Protein AF-W4JU87-F1 (afdb_monomer)

Mean predicted aligned error: 18.2 Å

Nearest PDB structures (foldseek):
  3g6b-assembly1_B  TM=2.443E-01  e=8.304E+00  Thermotoga maritima

Solvent-accessible surface area (backbone atoms only — not comparable to full-atom values): 19922 Å² total; per-residue (Å²): 137,82,83,80,79,80,72,82,76,70,69,80,75,75,77,73,74,71,57,101,85,54,53,75,65,52,51,52,51,43,50,53,54,50,51,52,54,52,52,55,50,50,51,52,52,51,51,51,50,53,51,50,52,52,51,51,52,55,55,61,61,62,76,68,74,62,63,74,71,57,55,60,50,47,54,54,42,30,63,48,8,53,72,52,73,73,86,66,74,85,45,92,43,58,58,84,41,86,63,26,76,78,40,74,66,36,38,54,30,21,50,31,17,47,36,56,75,70,44,61,75,90,46,50,65,44,59,69,70,37,75,65,44,60,56,45,18,48,52,27,23,53,50,40,52,52,50,45,52,51,51,41,60,79,43,38,51,74,43,39,72,89,52,64,72,69,73,67,43,95,84,57,75,68,64,82,73,34,67,70,54,33,48,36,45,24,87,52,78,88,51,90,71,72,56,100,67,38,16,50,38,15,46,93,45,45,92,42,81,96,40,60,75,56,11,66,45,53,54,44,46,55,52,66,68,37,83,39,95,57,98,43,59,49,21,90,70,71,63,46,48,47,44,58,56,47,50,53,50,50,50,52,52,53,64,55,69,70,45,95,80,65,74,76,85,81,71,75,82,69,91,69,94,71,91,72,82,81,70,74,69,72,76,75,77,76,83,78,88,80,92,80,80,88,79,88,85,91,77,86,78,86,82,77,84,92,81,80,80,83,80,76,74,83,74,80,87,85,129

Structure (mmCIF, N/CA/C/O backbone):
data_AF-W4JU87-F1
#
_entry.id   AF-W4JU87-F1
#
loop_
_atom_site.group_PDB
_atom_site.id
_atom_site.type_symbol
_atom_site.label_atom_id
_atom_site.label_alt_id
_atom_site.label_comp_id
_atom_site.label_asym_id
_atom_site.label_entity_id
_atom_site.label_seq_id
_atom_site.pdbx_PDB_ins_code
_atom_site.Cartn_x
_atom_site.Cartn_y
_atom_site.Cartn_z
_atom_site.occupancy
_atom_site.B_iso_or_equiv
_atom_site.auth_seq_id
_atom_site.auth_comp_id
_atom_site.auth_asym_id
_atom_site.auth_atom_id
_atom_site.pdbx_PDB_model_num
ATOM 1 N N . MET A 1 1 ? 21.192 31.268 -29.907 1.00 44.56 1 MET A N 1
ATOM 2 C CA . MET A 1 1 ? 20.996 32.312 -28.884 1.00 44.56 1 MET A CA 1
ATOM 3 C C . MET A 1 1 ? 19.799 33.135 -29.313 1.00 44.56 1 MET A C 1
ATOM 5 O O . MET A 1 1 ? 19.936 33.992 -30.169 1.00 44.56 1 MET A O 1
ATOM 9 N N . THR A 1 2 ? 18.610 32.769 -28.843 1.00 49.91 2 THR A N 1
ATOM 10 C CA . THR A 1 2 ? 17.390 33.568 -29.016 1.00 49.91 2 THR A CA 1
ATOM 11 C C . THR A 1 2 ? 17.397 34.655 -27.954 1.00 49.91 2 THR A C 1
ATOM 13 O O . THR A 1 2 ? 17.419 34.345 -26.764 1.00 49.91 2 THR A O 1
ATOM 16 N N . ASP A 1 3 ? 17.450 35.902 -28.404 1.00 55.62 3 ASP A N 1
ATOM 17 C CA . ASP A 1 3 ? 17.423 37.104 -27.579 1.00 55.62 3 ASP A CA 1
ATOM 18 C C . ASP A 1 3 ? 16.048 37.214 -26.893 1.00 55.62 3 ASP A C 1
ATOM 20 O O . ASP A 1 3 ? 15.032 37.466 -27.538 1.00 55.62 3 ASP A O 1
ATOM 24 N N . LEU A 1 4 ? 15.998 36.904 -25.594 1.00 55.66 4 LEU A N 1
ATOM 25 C CA . LEU A 1 4 ? 14.787 36.895 -24.756 1.00 55.66 4 LEU A CA 1
ATOM 26 C C . LEU A 1 4 ? 14.506 38.271 -24.117 1.00 55.66 4 LEU A C 1
ATOM 28 O O . LEU A 1 4 ? 13.762 38.358 -23.146 1.00 55.66 4 LEU A O 1
ATOM 32 N N . SER A 1 5 ? 15.097 39.350 -24.637 1.00 57.56 5 SER A N 1
ATOM 33 C CA . SER A 1 5 ? 15.037 40.688 -24.032 1.00 57.56 5 SER A CA 1
ATOM 34 C C . SER A 1 5 ? 13.812 41.534 -24.416 1.00 57.56 5 SER A C 1
ATOM 36 O O . SER A 1 5 ? 13.697 42.671 -23.966 1.00 57.56 5 SER A O 1
ATOM 38 N N . HIS A 1 6 ? 12.850 41.006 -25.181 1.00 54.59 6 HIS A N 1
ATOM 39 C CA . HIS A 1 6 ? 11.560 41.678 -25.394 1.00 54.59 6 HIS A CA 1
ATOM 40 C C . HIS A 1 6 ? 10.591 41.374 -24.239 1.00 54.59 6 HIS A C 1
ATOM 42 O O . HIS A 1 6 ? 9.660 40.577 -24.364 1.00 54.59 6 HIS A O 1
ATOM 48 N N . SER A 1 7 ? 10.841 42.004 -23.085 1.00 57.97 7 SER A N 1
ATOM 49 C CA . SER A 1 7 ? 9.814 42.173 -22.055 1.00 57.97 7 SER A CA 1
ATOM 50 C C . SER A 1 7 ? 8.762 43.121 -22.624 1.00 57.97 7 SER A C 1
ATOM 52 O O . SER A 1 7 ? 8.987 44.328 -22.698 1.00 57.97 7 SER A O 1
ATOM 54 N N . ASP A 1 8 ? 7.621 42.581 -23.057 1.00 58.09 8 ASP A N 1
ATOM 55 C CA . ASP A 1 8 ? 6.379 43.342 -23.219 1.00 58.09 8 ASP A CA 1
ATOM 56 C C . ASP A 1 8 ? 5.897 43.808 -21.825 1.00 58.09 8 ASP A C 1
ATOM 58 O O . ASP A 1 8 ? 4.806 43.448 -21.371 1.00 58.09 8 ASP A O 1
ATOM 62 N N . ASP A 1 9 ? 6.703 44.615 -21.128 1.00 61.81 9 ASP A N 1
ATOM 63 C CA . ASP A 1 9 ? 6.276 45.462 -20.015 1.00 61.81 9 ASP A CA 1
ATOM 64 C C . ASP A 1 9 ? 5.419 46.585 -20.601 1.00 61.81 9 ASP A C 1
ATOM 66 O O . ASP A 1 9 ? 5.767 47.763 -20.601 1.00 61.81 9 ASP A O 1
ATOM 70 N N . LYS A 1 10 ? 4.278 46.206 -21.181 1.00 58.41 10 LYS A N 1
ATOM 71 C CA . LYS A 1 10 ? 3.233 47.156 -21.526 1.00 58.41 10 LYS A CA 1
ATOM 72 C C . LYS A 1 10 ? 2.726 47.739 -20.218 1.00 58.41 10 LYS A C 1
ATOM 74 O O . LYS A 1 10 ? 2.023 47.059 -19.467 1.00 58.41 10 LYS A O 1
ATOM 79 N N . ASP A 1 11 ? 3.164 48.972 -19.987 1.00 63.44 11 ASP A N 1
ATOM 80 C CA . ASP A 1 11 ? 2.768 49.946 -18.982 1.00 63.44 11 ASP A CA 1
ATOM 81 C C . ASP A 1 11 ? 1.709 49.428 -18.007 1.00 63.44 11 ASP A C 1
ATOM 83 O O . ASP A 1 11 ? 0.520 49.283 -18.322 1.00 63.44 11 ASP A O 1
ATOM 87 N N . ILE A 1 12 ? 2.141 49.163 -16.773 1.00 68.25 12 ILE A N 1
ATOM 88 C CA . ILE A 1 12 ? 1.219 49.090 -15.646 1.00 68.25 12 ILE A CA 1
ATOM 89 C C . ILE A 1 12 ? 0.547 50.459 -15.584 1.00 68.25 12 ILE A C 1
ATOM 91 O O . ILE A 1 12 ? 1.135 51.418 -15.091 1.00 68.25 12 ILE A O 1
ATOM 95 N N . GLN A 1 13 ? -0.666 50.553 -16.133 1.00 77.44 13 GLN A N 1
ATOM 96 C CA . GLN A 1 13 ? -1.488 51.744 -15.982 1.00 77.44 13 GLN A CA 1
ATOM 97 C C . GLN A 1 13 ? -1.568 52.037 -14.490 1.00 77.44 13 GLN A C 1
ATOM 99 O O . GLN A 1 13 ? -2.015 51.186 -13.715 1.00 77.44 13 GLN A O 1
ATOM 104 N N . ALA A 1 14 ? -1.038 53.195 -14.099 1.00 82.44 14 ALA A N 1
ATOM 105 C CA . ALA A 1 14 ? -0.987 53.600 -12.710 1.00 82.44 14 ALA A CA 1
ATOM 106 C C . ALA A 1 14 ? -2.404 53.525 -12.136 1.00 82.44 14 ALA A C 1
ATOM 108 O O . ALA A 1 14 ? -3.332 54.110 -12.696 1.00 82.44 14 ALA A O 1
ATOM 109 N N . ILE A 1 15 ? -2.571 52.766 -11.051 1.00 85.19 15 ILE A N 1
ATOM 110 C CA . ILE A 1 15 ? -3.851 52.687 -10.354 1.00 85.19 15 ILE A CA 1
ATOM 111 C C . ILE A 1 15 ? -4.147 54.106 -9.856 1.00 85.19 15 ILE A C 1
ATOM 113 O O . ILE A 1 15 ? -3.328 54.656 -9.112 1.00 85.19 15 ILE A O 1
ATOM 117 N N . PRO A 1 16 ? -5.258 54.732 -10.277 1.00 84.31 16 PRO A N 1
ATOM 118 C CA . PRO A 1 16 ? -5.584 56.078 -9.841 1.00 84.31 16 PRO A CA 1
ATOM 119 C C . PRO A 1 16 ? -5.797 56.056 -8.327 1.00 84.31 16 PRO A C 1
ATOM 121 O O . PRO A 1 16 ? -6.697 55.386 -7.824 1.00 84.31 16 PRO A O 1
ATOM 124 N N . VAL A 1 17 ? -4.932 56.757 -7.595 1.00 89.69 17 VAL A N 1
ATOM 125 C CA . VAL A 1 17 ? -5.048 56.892 -6.141 1.00 89.69 17 VAL A CA 1
ATOM 126 C C . VAL A 1 17 ? -6.114 57.952 -5.861 1.00 89.69 17 VAL A C 1
ATOM 128 O O . VAL A 1 17 ? -5.945 59.089 -6.316 1.00 89.69 17 VAL A O 1
ATOM 131 N N . PRO A 1 18 ? -7.199 57.628 -5.135 1.00 93.69 18 PRO A N 1
ATOM 132 C CA . PRO A 1 18 ? -8.228 58.613 -4.826 1.00 93.69 18 PRO A CA 1
ATOM 133 C C . PRO A 1 18 ? -7.641 59.808 -4.053 1.00 93.69 18 PRO A C 1
ATOM 135 O O . PRO A 1 18 ? -6.826 59.639 -3.141 1.00 93.69 18 PRO A O 1
ATOM 138 N N . GLY A 1 19 ? -8.013 61.028 -4.456 1.00 93.06 19 GLY A N 1
ATOM 139 C CA . GLY A 1 19 ? -7.487 62.276 -3.888 1.00 93.06 19 GLY A CA 1
ATOM 140 C C . GLY A 1 19 ? -7.957 62.544 -2.452 1.00 93.06 19 GLY A C 1
ATOM 141 O O . GLY A 1 19 ? -8.823 61.857 -1.932 1.00 93.06 19 GLY A O 1
ATOM 142 N N . LYS A 1 20 ? -7.429 63.595 -1.804 1.00 92.88 20 LYS A N 1
ATOM 143 C CA . LYS A 1 20 ? -7.693 63.913 -0.377 1.00 92.88 20 LYS A CA 1
ATOM 144 C C . LYS A 1 20 ? -9.172 64.111 0.009 1.00 92.88 20 LYS A C 1
ATOM 146 O O . LYS A 1 20 ? -9.475 64.084 1.194 1.00 92.88 20 LYS A O 1
ATOM 151 N N . ASN A 1 21 ? -10.058 64.310 -0.967 1.00 94.75 21 ASN A N 1
ATOM 152 C CA . ASN A 1 21 ? -11.499 64.494 -0.765 1.00 94.75 21 ASN A CA 1
ATOM 153 C C . ASN A 1 21 ? -12.323 63.290 -1.258 1.00 94.75 21 ASN A C 1
ATOM 155 O O . ASN A 1 21 ? -13.520 63.432 -1.491 1.00 94.75 21 ASN A O 1
ATOM 159 N N . ALA A 1 22 ? -11.683 62.145 -1.493 1.00 95.06 22 ALA A N 1
ATOM 160 C CA . ALA A 1 22 ? -12.351 60.940 -1.956 1.00 95.06 22 ALA A CA 1
ATOM 161 C C . ALA A 1 22 ? -13.242 60.340 -0.863 1.00 95.06 22 ALA A C 1
ATOM 163 O O . ALA A 1 22 ? -12.906 60.347 0.324 1.00 95.06 22 ALA A O 1
ATOM 164 N N . THR A 1 23 ? -14.385 59.823 -1.289 1.00 95.62 23 THR A N 1
ATOM 165 C CA . THR A 1 23 ? -15.342 59.122 -0.436 1.00 95.62 23 THR A CA 1
ATOM 166 C C . THR A 1 23 ? -14.858 57.704 -0.131 1.00 95.62 23 THR A C 1
ATOM 168 O O . THR A 1 23 ? -13.925 57.194 -0.756 1.00 95.62 23 THR A O 1
ATOM 171 N N . LEU A 1 24 ? -15.472 57.045 0.854 1.00 92.12 24 LEU A N 1
ATOM 172 C CA . LEU A 1 24 ? -15.135 55.661 1.199 1.00 92.12 24 LEU A CA 1
ATOM 173 C C . LEU A 1 24 ? -15.373 54.719 0.007 1.00 92.12 24 LEU A C 1
ATOM 175 O O . LEU A 1 24 ? -14.597 53.789 -0.219 1.00 92.12 24 LEU A O 1
ATOM 179 N N . GLU A 1 25 ? -16.418 54.993 -0.766 1.00 94.81 25 GLU A N 1
ATOM 180 C CA . GLU A 1 25 ? -16.806 54.271 -1.970 1.00 94.81 25 GLU A CA 1
ATOM 181 C C . GLU A 1 25 ? -15.709 54.345 -3.044 1.00 94.81 25 GLU A C 1
ATOM 183 O O . GLU A 1 25 ? -15.340 53.315 -3.612 1.00 94.81 25 GLU A O 1
ATOM 188 N N . ASP A 1 26 ? -15.100 55.520 -3.239 1.00 93.75 26 ASP A N 1
ATOM 189 C CA . ASP A 1 26 ? -14.005 55.719 -4.201 1.00 93.75 26 ASP A CA 1
ATOM 190 C C . ASP A 1 26 ? -12.775 54.856 -3.858 1.00 93.75 26 ASP A C 1
ATOM 192 O O . ASP A 1 26 ? -12.121 54.288 -4.738 1.00 93.75 26 ASP A O 1
ATOM 196 N N . TYR A 1 27 ? -12.459 54.708 -2.566 1.00 92.69 27 TYR A N 1
ATOM 197 C CA . TYR A 1 27 ? -11.366 53.840 -2.116 1.00 92.69 27 TYR A CA 1
ATOM 198 C C . TYR A 1 27 ? -11.679 52.355 -2.309 1.00 92.69 27 TYR A C 1
ATOM 200 O O . TYR A 1 27 ? -10.793 51.587 -2.694 1.00 92.69 27 TYR A O 1
ATOM 208 N N . GLN A 1 28 ? -12.923 51.937 -2.068 1.00 91.50 28 GLN A N 1
ATOM 209 C CA . GLN A 1 28 ? -13.343 50.552 -2.287 1.00 91.50 28 GLN A CA 1
ATOM 210 C C . GLN A 1 28 ? -13.302 50.180 -3.772 1.00 91.50 28 GLN A C 1
ATOM 212 O O . GLN A 1 28 ? -12.841 49.090 -4.126 1.00 91.50 28 GLN A O 1
ATOM 217 N N . GLU A 1 29 ? -13.731 51.088 -4.647 1.00 93.56 29 GLU A N 1
ATOM 218 C CA . GLU A 1 29 ? -13.672 50.886 -6.091 1.00 93.56 29 GLU A CA 1
ATOM 219 C C . GLU A 1 29 ? -12.223 50.823 -6.595 1.00 93.56 29 GLU A C 1
ATOM 221 O O . GLU A 1 29 ? -11.861 49.878 -7.305 1.00 93.56 29 GLU A O 1
ATOM 226 N N . ALA A 1 30 ? -11.355 51.736 -6.146 1.00 92.44 30 ALA A N 1
ATOM 227 C CA . ALA A 1 30 ? -9.930 51.708 -6.478 1.00 92.44 30 ALA A CA 1
ATOM 228 C C . ALA A 1 30 ? -9.250 50.403 -6.020 1.00 92.44 30 ALA A C 1
ATOM 230 O O . ALA A 1 30 ? -8.476 49.804 -6.773 1.00 92.44 30 ALA A O 1
ATOM 231 N N . LEU A 1 31 ? -9.581 49.909 -4.820 1.00 90.94 31 LEU A N 1
ATOM 232 C CA . LEU A 1 31 ? -9.055 48.647 -4.295 1.00 90.94 31 LEU A CA 1
ATOM 233 C C . LEU A 1 31 ? -9.521 47.444 -5.127 1.00 90.94 31 LEU A C 1
ATOM 235 O O . LEU A 1 31 ? -8.723 46.560 -5.443 1.00 90.94 31 LEU A O 1
ATOM 239 N N . LYS A 1 32 ? -10.794 47.422 -5.533 1.00 91.38 32 LYS A N 1
ATOM 240 C CA . LYS A 1 32 ? -11.354 46.363 -6.382 1.00 91.38 32 LYS A CA 1
ATOM 241 C C . LYS A 1 32 ? -10.691 46.334 -7.760 1.00 91.38 32 LYS A C 1
ATOM 243 O O . LYS A 1 32 ? -10.351 45.257 -8.253 1.00 91.38 32 LYS A O 1
ATOM 248 N N . ILE A 1 33 ? -10.465 47.501 -8.366 1.00 87.94 33 ILE A N 1
ATOM 249 C CA . ILE A 1 33 ? -9.760 47.629 -9.650 1.00 87.94 33 ILE A CA 1
ATOM 250 C C . ILE A 1 33 ? -8.312 47.143 -9.513 1.00 87.94 33 ILE A C 1
ATOM 252 O O . ILE A 1 33 ? -7.851 46.357 -10.344 1.00 87.94 33 ILE A O 1
ATOM 256 N N . ALA A 1 34 ? -7.619 47.536 -8.441 1.00 87.88 34 ALA A N 1
ATOM 257 C CA . ALA A 1 34 ? -6.260 47.086 -8.154 1.00 87.88 34 ALA A CA 1
ATOM 258 C C . ALA A 1 34 ? -6.180 45.558 -8.014 1.00 87.88 34 ALA A C 1
ATOM 260 O O . ALA A 1 34 ? -5.344 44.913 -8.649 1.00 87.88 34 ALA A O 1
ATOM 261 N N . GLN A 1 35 ? -7.086 44.958 -7.237 1.00 86.62 35 GLN A N 1
ATOM 262 C CA . GLN A 1 35 ? -7.144 43.508 -7.043 1.00 86.62 35 GLN A CA 1
ATOM 263 C C . GLN A 1 35 ? -7.420 42.764 -8.354 1.00 86.62 35 GLN A C 1
ATOM 265 O O . GLN A 1 35 ? -6.732 41.791 -8.659 1.00 86.62 35 GLN A O 1
ATOM 270 N N . LEU A 1 36 ? -8.372 43.241 -9.162 1.00 85.50 36 LEU A N 1
ATOM 271 C CA . LEU A 1 36 ? -8.680 42.651 -10.468 1.00 85.50 36 LEU A CA 1
ATOM 272 C C . LEU A 1 36 ? -7.491 42.728 -11.433 1.00 85.50 36 LEU A C 1
ATOM 274 O O . LEU A 1 36 ? -7.202 41.751 -12.127 1.00 85.50 36 LEU A O 1
ATOM 278 N N . GLN A 1 37 ? -6.768 43.850 -11.455 1.00 85.94 37 GLN A N 1
ATOM 279 C CA . GLN A 1 37 ? -5.576 43.998 -12.290 1.00 85.94 37 GLN A CA 1
ATOM 280 C C . GLN A 1 37 ? -4.433 43.081 -11.842 1.00 85.94 37 GLN A C 1
ATOM 282 O O . GLN A 1 37 ? -3.795 42.452 -12.689 1.00 85.94 37 GLN A O 1
ATOM 287 N N . VAL A 1 38 ? -4.181 42.971 -10.534 1.00 82.75 38 VAL A N 1
ATOM 288 C CA . VAL A 1 38 ? -3.124 42.103 -9.994 1.00 82.75 38 VAL A CA 1
ATOM 289 C C . VAL A 1 38 ? -3.449 40.635 -10.265 1.00 82.75 38 VAL A C 1
ATOM 291 O O . VAL A 1 38 ? -2.630 39.934 -10.863 1.00 82.75 38 VAL A O 1
ATOM 294 N N . VAL A 1 39 ? -4.657 40.186 -9.913 1.00 82.69 39 VAL A N 1
ATOM 295 C CA . VAL A 1 39 ? -5.078 38.784 -10.065 1.00 82.69 39 VAL A CA 1
ATOM 296 C C . VAL A 1 39 ? -5.102 38.380 -11.539 1.00 82.69 39 VAL A C 1
ATOM 298 O O . VAL A 1 39 ? -4.502 37.369 -11.901 1.00 82.69 39 VAL A O 1
ATOM 301 N N . GLY A 1 40 ? -5.708 39.190 -12.415 1.00 82.50 40 GLY A N 1
ATOM 302 C CA . GLY A 1 40 ? -5.799 38.877 -13.843 1.00 82.50 40 GLY A CA 1
ATOM 303 C C . GLY A 1 40 ? -4.431 38.797 -14.530 1.00 82.50 40 GLY A C 1
ATOM 304 O O . GLY A 1 40 ? -4.164 37.868 -15.301 1.00 82.50 40 GLY A O 1
ATOM 305 N N . LYS A 1 41 ? -3.520 39.730 -14.218 1.00 78.75 41 LYS A N 1
ATOM 306 C CA . LYS A 1 41 ? -2.166 39.729 -14.796 1.00 78.75 41 LYS A CA 1
ATOM 307 C C . LYS A 1 41 ? -1.318 38.577 -14.262 1.00 78.75 41 LYS A C 1
ATOM 309 O O . LYS A 1 41 ? -0.669 37.899 -15.058 1.00 78.75 41 LYS A O 1
ATOM 314 N N . HIS A 1 42 ? -1.355 38.314 -12.954 1.00 78.00 42 HIS A N 1
ATOM 315 C CA . HIS A 1 42 ? -0.593 37.215 -12.353 1.00 78.00 42 HIS A CA 1
ATOM 316 C C . HIS A 1 42 ? -1.079 35.860 -12.867 1.00 78.00 42 HIS A C 1
ATOM 318 O O . HIS A 1 42 ? -0.265 35.012 -13.224 1.00 78.00 42 HIS A O 1
ATOM 324 N N . GLN A 1 43 ? -2.393 35.675 -13.008 1.00 78.69 43 GLN A N 1
ATOM 325 C CA . GLN A 1 43 ? -2.956 34.451 -13.568 1.00 78.69 43 GLN A CA 1
ATOM 326 C C . GLN A 1 43 ? -2.539 34.246 -15.032 1.00 78.69 43 GLN A C 1
ATOM 328 O O . GLN A 1 43 ? -2.146 33.143 -15.412 1.00 78.69 43 GLN A O 1
ATOM 333 N N . THR A 1 44 ? -2.535 35.313 -15.837 1.00 82.00 44 THR A N 1
ATOM 334 C CA . THR A 1 44 ? -2.076 35.256 -17.235 1.00 82.00 44 THR A CA 1
ATOM 335 C C . THR A 1 44 ? -0.580 34.932 -17.326 1.00 82.00 44 THR A C 1
ATOM 337 O O . THR A 1 44 ? -0.170 34.116 -18.153 1.00 82.00 44 THR A O 1
ATOM 340 N N . ALA A 1 45 ? 0.248 35.534 -16.467 1.00 82.69 45 ALA A N 1
ATOM 341 C CA . ALA A 1 45 ? 1.681 35.255 -16.405 1.00 82.69 45 ALA A CA 1
ATOM 342 C C . ALA A 1 45 ? 1.956 33.803 -15.984 1.00 82.69 45 ALA A C 1
ATOM 344 O O . ALA A 1 45 ? 2.728 33.109 -16.646 1.00 82.69 45 ALA A O 1
ATOM 345 N N . LEU A 1 46 ? 1.261 33.307 -14.956 1.00 77.44 46 LEU A N 1
ATOM 346 C CA . LEU A 1 46 ? 1.347 31.911 -14.526 1.00 77.44 46 LEU A CA 1
ATOM 347 C C . LEU A 1 46 ? 0.920 30.951 -15.639 1.00 77.44 46 LEU A C 1
ATOM 349 O O . LEU A 1 46 ? 1.609 29.967 -15.889 1.00 77.44 46 LEU A O 1
ATOM 353 N N . GLN A 1 47 ? -0.155 31.250 -16.372 1.00 83.62 47 GLN A N 1
ATOM 354 C CA . GLN A 1 47 ? -0.595 30.420 -17.493 1.00 83.62 47 GLN A CA 1
ATOM 355 C C . GLN A 1 47 ? 0.443 30.382 -18.627 1.00 83.62 47 GLN A C 1
ATOM 357 O O . GLN A 1 47 ? 0.707 29.311 -19.184 1.00 83.62 47 GLN A O 1
ATOM 362 N N . LYS A 1 48 ? 1.078 31.520 -18.943 1.00 87.81 48 LYS A N 1
ATOM 363 C CA . LYS A 1 48 ? 2.178 31.591 -19.921 1.00 87.81 48 LYS A CA 1
ATOM 364 C C . LYS A 1 48 ? 3.383 30.769 -19.469 1.00 87.81 48 LYS A C 1
ATOM 366 O O . LYS A 1 48 ? 3.889 29.973 -20.256 1.00 87.81 48 LYS A O 1
ATOM 371 N N . ILE A 1 49 ? 3.801 30.906 -18.208 1.00 85.31 49 ILE A N 1
ATOM 372 C CA . ILE A 1 49 ? 4.907 30.127 -17.632 1.00 85.31 49 ILE A CA 1
ATOM 373 C C . ILE A 1 49 ? 4.583 28.631 -17.677 1.00 85.31 49 ILE A C 1
ATOM 375 O O . ILE A 1 49 ? 5.393 27.855 -18.172 1.00 85.31 49 ILE A O 1
ATOM 379 N N . CYS A 1 50 ? 3.387 28.217 -17.253 1.00 85.94 50 CYS A N 1
ATOM 380 C CA . CYS A 1 50 ? 2.957 26.818 -17.314 1.00 85.94 50 CYS A CA 1
ATOM 381 C C . CYS A 1 50 ? 2.978 26.266 -18.747 1.00 85.94 50 CYS A C 1
ATOM 383 O O . CYS A 1 50 ? 3.464 25.159 -18.981 1.00 85.94 50 CYS A O 1
ATOM 385 N N . THR A 1 51 ? 2.510 27.049 -19.722 1.00 86.50 51 THR A N 1
ATOM 386 C CA . THR A 1 51 ? 2.538 26.667 -21.143 1.00 86.50 51 THR A CA 1
ATOM 387 C C . THR A 1 51 ? 3.977 26.533 -21.651 1.00 86.50 51 THR A C 1
ATOM 389 O O . THR A 1 51 ? 4.317 25.563 -22.333 1.00 86.50 51 THR A O 1
ATOM 392 N N . LEU A 1 52 ? 4.859 27.463 -21.275 1.00 88.12 52 LEU A N 1
ATOM 393 C CA . LEU A 1 52 ? 6.272 27.422 -21.645 1.00 88.12 52 LEU A CA 1
ATOM 394 C C . LEU A 1 52 ? 6.983 26.214 -21.020 1.00 88.12 52 LEU A C 1
ATOM 396 O O . LEU A 1 52 ? 7.700 25.491 -21.704 1.00 88.12 52 LEU A O 1
ATOM 400 N N . VAL A 1 53 ? 6.741 25.931 -19.742 1.00 83.06 53 VAL A N 1
ATOM 401 C CA . VAL A 1 53 ? 7.296 24.751 -19.067 1.00 83.06 53 VAL A CA 1
ATOM 402 C C . VAL A 1 53 ? 6.806 23.463 -19.736 1.00 83.06 53 VAL A C 1
ATOM 404 O O . VAL A 1 53 ? 7.619 22.582 -20.012 1.00 83.06 53 VAL A O 1
ATOM 407 N N . GLY A 1 54 ? 5.519 23.364 -20.088 1.00 83.06 54 GLY A N 1
ATOM 408 C CA . GLY A 1 54 ? 4.974 22.205 -20.807 1.00 83.06 54 GLY A CA 1
ATOM 409 C C . GLY A 1 54 ? 5.592 22.000 -22.199 1.00 83.06 54 GLY A C 1
ATOM 410 O O . GLY A 1 54 ? 5.930 20.878 -22.590 1.00 83.06 54 GLY A O 1
ATOM 411 N N . THR A 1 55 ? 5.808 23.085 -22.947 1.00 84.12 55 THR A N 1
ATOM 412 C CA . THR A 1 55 ? 6.474 23.032 -24.263 1.00 84.12 55 THR A CA 1
ATOM 413 C C . THR A 1 55 ? 7.961 22.679 -24.147 1.00 84.12 55 THR A C 1
ATOM 415 O O . THR A 1 55 ? 8.463 21.858 -24.913 1.00 84.12 55 THR A O 1
ATOM 418 N N . LEU A 1 56 ? 8.673 23.206 -23.149 1.00 81.75 56 LEU A N 1
ATOM 419 C CA . LEU A 1 56 ? 10.070 22.842 -22.890 1.00 81.75 56 LEU A CA 1
ATOM 420 C C . LEU A 1 56 ? 10.216 21.373 -22.473 1.00 81.75 56 LEU A C 1
ATOM 422 O O . LEU A 1 56 ? 11.098 20.681 -22.980 1.00 81.75 56 LEU A O 1
ATOM 426 N N . GLN A 1 57 ? 9.337 20.868 -21.605 1.00 78.00 57 GLN A N 1
ATOM 427 C CA . GLN A 1 57 ? 9.350 19.464 -21.184 1.00 78.00 57 GLN A CA 1
ATOM 428 C C . GLN A 1 57 ? 9.069 18.506 -22.350 1.00 78.00 57 GLN A C 1
ATOM 430 O O . GLN A 1 57 ? 9.782 17.514 -22.517 1.00 78.00 57 GLN A O 1
ATOM 435 N N . SER A 1 58 ? 8.083 18.813 -23.197 1.00 71.38 58 SER A N 1
ATOM 436 C CA . SER A 1 58 ? 7.782 18.000 -24.387 1.00 71.38 58 SER A CA 1
ATOM 437 C C . SER A 1 58 ? 8.922 18.020 -25.416 1.00 71.38 58 SER A C 1
ATOM 439 O O . SER A 1 58 ? 9.271 16.974 -25.973 1.00 71.38 58 SER A O 1
ATOM 441 N N . ASN A 1 59 ? 9.590 19.162 -25.600 1.00 75.62 59 ASN A N 1
ATOM 442 C CA . ASN A 1 59 ? 10.759 19.272 -26.476 1.00 75.62 59 ASN A CA 1
ATOM 443 C C . ASN A 1 59 ? 11.990 18.528 -25.926 1.00 75.62 59 ASN A C 1
ATOM 445 O O . ASN A 1 59 ? 12.693 17.861 -26.690 1.00 75.62 59 ASN A O 1
ATOM 449 N N . GLN A 1 60 ? 12.227 18.550 -24.609 1.00 70.81 60 GLN A N 1
ATOM 450 C CA . GLN A 1 60 ? 13.306 17.770 -23.984 1.00 70.81 60 GLN A CA 1
ATOM 451 C C . GLN A 1 60 ? 13.087 16.254 -24.107 1.00 70.81 60 GLN A C 1
ATOM 453 O O . GLN A 1 60 ? 14.049 15.501 -24.274 1.00 70.81 60 GLN A O 1
ATOM 458 N N . GLN A 1 61 ? 11.835 15.788 -24.095 1.00 57.84 61 GLN A N 1
ATOM 459 C CA . GLN A 1 61 ? 11.523 14.369 -24.290 1.00 57.84 61 GLN A CA 1
ATOM 460 C C . GLN A 1 61 ? 11.785 13.883 -25.731 1.00 57.84 61 GLN A C 1
ATOM 462 O O . GLN A 1 61 ? 12.084 12.704 -25.933 1.00 57.84 61 GLN A O 1
ATOM 467 N N . SER A 1 62 ? 11.748 14.769 -26.735 1.00 55.91 62 SER A N 1
ATOM 468 C CA . SER A 1 62 ? 11.951 14.410 -28.151 1.00 55.91 62 SER A CA 1
ATOM 469 C C . SER A 1 62 ? 13.412 14.086 -28.508 1.00 55.91 62 SER A C 1
ATOM 471 O O . SER A 1 62 ? 13.665 13.271 -29.400 1.00 55.91 62 SER A O 1
ATOM 473 N N . HIS A 1 63 ? 14.391 14.642 -27.785 1.00 51.97 63 HIS A N 1
ATOM 474 C CA . HIS A 1 63 ? 15.818 14.457 -28.094 1.00 51.97 63 HIS A CA 1
ATOM 475 C C . HIS A 1 63 ? 16.427 13.134 -27.600 1.00 51.97 63 HIS A C 1
ATOM 477 O O . HIS A 1 63 ? 17.555 12.807 -27.960 1.00 51.97 63 HIS A O 1
ATOM 483 N N . ARG A 1 64 ? 15.683 12.309 -26.850 1.00 52.41 64 ARG A N 1
ATOM 484 C CA . ARG A 1 64 ? 16.114 10.957 -26.443 1.00 52.41 64 ARG A CA 1
ATOM 485 C C . ARG A 1 64 ? 15.519 9.867 -27.339 1.00 52.41 64 ARG A C 1
ATOM 487 O O . ARG A 1 64 ? 15.003 8.862 -26.851 1.00 52.41 64 ARG A O 1
ATOM 494 N N . LYS A 1 65 ? 15.573 10.035 -28.665 1.00 52.31 65 LYS A N 1
ATOM 495 C CA . LYS A 1 65 ? 15.240 8.952 -29.608 1.00 52.31 65 LYS A CA 1
ATOM 496 C C . LYS A 1 65 ? 16.378 7.929 -29.640 1.00 52.31 65 LYS A C 1
ATOM 498 O O . LYS A 1 65 ? 17.181 7.898 -30.565 1.00 52.31 65 LYS A O 1
ATOM 503 N N . GLY A 1 66 ? 16.435 7.085 -28.611 1.00 57.97 66 GLY A N 1
ATOM 504 C CA . GLY A 1 66 ? 17.141 5.811 -28.696 1.00 57.97 66 GLY A CA 1
ATOM 505 C C . GLY A 1 66 ? 16.521 4.908 -29.779 1.00 57.97 66 GLY A C 1
ATOM 506 O O . GLY A 1 66 ? 15.437 5.209 -30.295 1.00 57.97 66 GLY A O 1
ATOM 507 N N . PRO A 1 67 ? 17.177 3.793 -30.136 1.00 58.09 67 PRO A N 1
ATOM 508 C CA . PRO A 1 67 ? 16.663 2.844 -31.122 1.00 58.09 67 PRO A CA 1
ATOM 509 C C . PRO A 1 67 ? 15.217 2.435 -30.799 1.00 58.09 67 PRO A C 1
ATOM 511 O O . PRO A 1 67 ? 14.906 2.097 -29.656 1.00 58.09 67 PRO A O 1
ATOM 514 N N . LYS A 1 68 ? 14.321 2.449 -31.800 1.00 58.78 68 LYS A N 1
ATOM 515 C CA . LYS A 1 68 ? 12.871 2.194 -31.627 1.00 58.78 68 LYS A CA 1
ATOM 516 C C . LYS A 1 68 ? 12.558 0.873 -30.903 1.00 58.78 68 LYS A C 1
ATOM 518 O O . LYS A 1 68 ? 11.541 0.774 -30.225 1.00 58.78 68 LYS A O 1
ATOM 523 N N . THR A 1 69 ? 13.435 -0.121 -31.017 1.00 63.81 69 THR A N 1
ATOM 524 C CA . THR A 1 69 ? 13.328 -1.423 -30.344 1.00 63.81 69 THR A CA 1
ATOM 525 C C . THR A 1 69 ? 13.497 -1.333 -28.827 1.00 63.81 69 THR A C 1
ATOM 527 O O . THR A 1 69 ? 12.774 -2.010 -28.102 1.00 63.81 69 THR A O 1
ATOM 530 N N . VAL A 1 70 ? 14.374 -0.456 -28.328 1.00 60.03 70 VAL A N 1
ATOM 531 C CA . VAL A 1 70 ? 14.590 -0.253 -26.883 1.00 60.03 70 VAL A CA 1
ATOM 532 C C . VAL A 1 70 ? 13.343 0.355 -26.238 1.00 60.03 70 VAL A C 1
ATOM 534 O O . VAL A 1 70 ? 12.936 -0.076 -25.166 1.00 60.03 70 VAL A O 1
ATOM 537 N N . LYS A 1 71 ? 12.657 1.263 -26.945 1.00 70.75 71 LYS A N 1
ATOM 538 C CA . LYS A 1 71 ? 11.476 1.968 -26.427 1.00 70.75 71 LYS A CA 1
ATOM 539 C C . LYS A 1 71 ? 10.286 1.039 -26.137 1.00 70.75 71 LYS A C 1
ATOM 541 O O . LYS A 1 71 ? 9.612 1.213 -25.130 1.00 70.75 71 LYS A O 1
ATOM 546 N N . LYS A 1 72 ? 10.062 0.016 -26.972 1.00 75.88 72 LYS A N 1
ATOM 547 C CA . LYS A 1 72 ? 9.005 -0.985 -26.735 1.00 75.88 72 LYS A CA 1
ATOM 548 C C . LYS A 1 72 ? 9.300 -1.841 -25.500 1.00 75.88 72 LYS A C 1
ATOM 550 O O . LYS A 1 72 ? 8.399 -2.141 -24.724 1.00 75.88 72 LYS A O 1
ATOM 555 N N . HIS A 1 73 ? 10.561 -2.229 -25.315 1.00 72.75 73 HIS A N 1
ATOM 556 C CA . HIS A 1 73 ? 10.967 -2.960 -24.118 1.00 72.75 73 HIS A CA 1
ATOM 557 C C . HIS A 1 73 ? 10.907 -2.078 -22.874 1.00 72.75 73 HIS A C 1
ATOM 559 O O . HIS A 1 73 ? 10.531 -2.570 -21.824 1.00 72.75 73 HIS A O 1
ATOM 565 N N . ASP A 1 74 ? 11.194 -0.784 -22.985 1.00 74.06 74 ASP A N 1
ATOM 566 C CA . ASP A 1 74 ? 11.106 0.150 -21.863 1.00 74.06 74 ASP A CA 1
ATOM 567 C C . ASP A 1 74 ? 9.690 0.281 -21.295 1.00 74.06 74 ASP A C 1
ATOM 569 O O . ASP A 1 74 ? 9.528 0.292 -20.077 1.00 74.06 74 ASP A O 1
ATOM 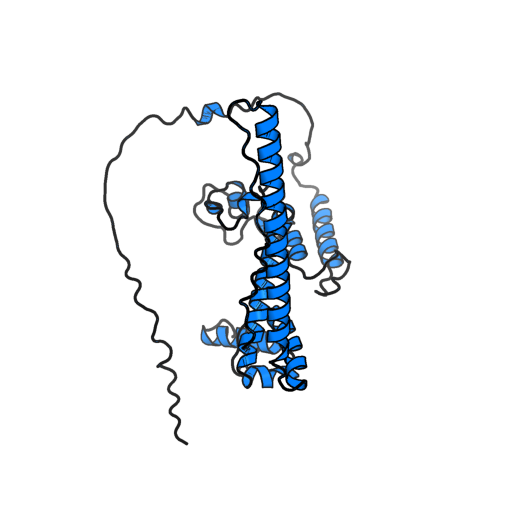573 N N . GLU A 1 75 ? 8.671 0.345 -22.157 1.00 74.75 75 GLU A N 1
ATOM 574 C CA . GLU A 1 75 ? 7.264 0.338 -21.733 1.00 74.75 75 GLU A CA 1
ATOM 575 C C . GLU A 1 75 ? 6.915 -0.970 -21.010 1.00 74.75 75 GLU A C 1
ATOM 577 O O . GLU A 1 75 ? 6.311 -0.948 -19.938 1.00 74.75 75 GLU A O 1
ATOM 582 N N . GLU A 1 76 ? 7.364 -2.114 -21.536 1.00 77.00 76 GLU A N 1
ATOM 583 C CA . GLU A 1 76 ? 7.145 -3.421 -20.908 1.00 77.00 76 GLU A CA 1
ATOM 584 C C . GLU A 1 76 ? 7.883 -3.556 -19.561 1.00 77.00 76 GLU A C 1
ATOM 586 O O . GLU A 1 76 ? 7.323 -4.059 -18.589 1.00 77.00 76 GLU A O 1
ATOM 591 N N . ILE A 1 77 ? 9.112 -3.043 -19.470 1.00 73.69 77 ILE A N 1
ATOM 592 C CA . ILE A 1 77 ? 9.911 -2.993 -18.237 1.00 73.69 77 ILE A CA 1
ATOM 593 C C . ILE A 1 77 ? 9.241 -2.088 -17.204 1.00 73.69 77 ILE A C 1
ATOM 595 O O . ILE A 1 77 ? 9.194 -2.442 -16.029 1.00 73.69 77 ILE A O 1
ATOM 599 N N . SER A 1 78 ? 8.690 -0.948 -17.629 1.00 66.00 78 SER A N 1
ATOM 600 C CA . SER A 1 78 ? 7.938 -0.044 -16.756 1.00 66.00 78 SER A CA 1
ATOM 601 C C . SER A 1 78 ? 6.682 -0.728 -16.208 1.00 66.00 78 SER A C 1
ATOM 603 O O . SER A 1 78 ? 6.434 -0.703 -15.005 1.00 66.00 78 SER A O 1
ATOM 605 N N . MET A 1 79 ? 5.931 -1.424 -17.064 1.00 65.69 79 MET A N 1
ATOM 606 C CA . MET A 1 79 ? 4.756 -2.204 -16.658 1.00 65.69 79 MET A CA 1
ATOM 607 C C . MET A 1 79 ? 5.094 -3.306 -15.644 1.00 65.69 79 MET A C 1
ATOM 609 O O . MET A 1 79 ? 4.299 -3.594 -14.753 1.00 65.69 79 MET A O 1
ATOM 613 N N . LEU A 1 80 ? 6.271 -3.921 -15.753 1.00 65.44 80 LEU A N 1
ATOM 614 C CA . LEU A 1 80 ? 6.729 -4.946 -14.813 1.00 65.44 80 LEU A CA 1
ATOM 615 C C . LEU A 1 80 ? 7.309 -4.358 -13.533 1.00 65.44 80 LEU A C 1
ATOM 617 O O . LEU A 1 80 ? 7.159 -4.960 -12.473 1.00 65.44 80 LEU A O 1
ATOM 621 N N . GLY A 1 81 ? 7.926 -3.179 -13.618 1.00 57.88 81 GLY A N 1
ATOM 622 C CA . GLY A 1 81 ? 8.380 -2.409 -12.465 1.00 57.88 81 GLY A CA 1
ATOM 623 C C . GLY A 1 81 ? 7.231 -2.073 -11.537 1.00 57.88 81 GLY A C 1
ATOM 624 O O . GLY A 1 81 ? 7.363 -2.236 -10.334 1.00 57.88 81 GLY A O 1
ATOM 625 N N . HIS A 1 82 ? 6.043 -1.782 -12.072 1.00 52.19 82 HIS A N 1
ATOM 626 C CA . HIS A 1 82 ? 4.831 -1.674 -11.255 1.00 52.19 82 HIS A CA 1
ATOM 627 C C . HIS A 1 82 ? 4.512 -2.924 -10.409 1.00 52.19 82 HIS A C 1
ATOM 629 O O . HIS A 1 82 ? 3.640 -2.847 -9.543 1.00 52.19 82 HIS A O 1
ATOM 635 N N . LYS A 1 83 ? 5.194 -4.055 -10.639 1.00 54.75 83 LYS A N 1
ATOM 636 C CA . LYS A 1 83 ? 4.848 -5.368 -10.106 1.00 54.75 83 LYS A CA 1
ATOM 637 C C . LYS A 1 83 ? 5.914 -6.017 -9.190 1.00 54.75 83 LYS A C 1
ATOM 639 O O . LYS A 1 83 ? 5.509 -6.913 -8.459 1.00 54.75 83 LYS A O 1
ATOM 644 N N . CYS A 1 84 ? 7.205 -5.625 -9.158 1.00 46.06 84 CYS A N 1
ATOM 645 C CA . CYS A 1 84 ? 8.242 -6.232 -8.268 1.00 46.06 84 CYS A CA 1
ATOM 646 C C . CYS A 1 84 ? 9.515 -5.365 -8.039 1.00 46.06 84 CYS A C 1
ATOM 648 O O . CYS A 1 84 ? 9.615 -4.290 -8.612 1.00 46.06 84 CYS A O 1
ATOM 650 N N . SER A 1 85 ? 10.503 -5.835 -7.237 1.00 43.38 85 SER A N 1
ATOM 651 C CA . SER A 1 85 ? 11.828 -5.208 -6.954 1.00 43.38 85 SER A CA 1
ATOM 652 C C . SER A 1 85 ? 12.991 -6.242 -6.939 1.00 43.38 85 SER A C 1
ATOM 654 O O . SER A 1 85 ? 12.754 -7.356 -6.494 1.00 43.38 85 SER A O 1
ATOM 656 N N . VAL A 1 86 ? 14.233 -5.844 -7.310 1.00 43.91 86 VAL A N 1
ATOM 657 C CA . VAL A 1 86 ? 15.583 -6.487 -7.083 1.00 43.91 86 VAL A CA 1
ATOM 658 C C . VAL A 1 86 ? 16.303 -7.219 -8.258 1.00 43.91 86 VAL A C 1
ATOM 660 O O . VAL A 1 86 ? 16.063 -8.385 -8.511 1.00 43.91 86 VAL A O 1
ATOM 663 N N . MET A 1 87 ? 17.334 -6.622 -8.890 1.00 54.53 87 MET A N 1
ATOM 664 C CA . MET A 1 87 ? 18.185 -7.291 -9.915 1.00 54.53 87 MET A CA 1
ATOM 665 C C . MET A 1 87 ? 19.318 -8.148 -9.330 1.00 54.53 87 MET A C 1
ATOM 667 O O . MET A 1 87 ? 20.161 -7.610 -8.616 1.00 54.53 87 MET A O 1
ATOM 671 N N . VAL A 1 88 ? 19.395 -9.429 -9.712 1.00 58.19 88 VAL A N 1
ATOM 672 C CA . VAL A 1 88 ? 20.491 -10.373 -9.393 1.00 58.19 88 VAL A CA 1
ATOM 673 C C . VAL A 1 88 ? 20.576 -11.435 -10.519 1.00 58.19 88 VAL A C 1
ATOM 675 O O . VAL A 1 88 ? 19.594 -11.614 -11.257 1.00 58.19 88 VAL A O 1
ATOM 678 N N . PRO A 1 89 ? 21.726 -12.121 -10.716 1.00 66.81 89 PRO A N 1
ATOM 679 C CA . PRO A 1 89 ? 21.834 -13.341 -11.526 1.00 66.81 89 PRO A CA 1
ATOM 680 C C . PRO A 1 89 ? 20.703 -14.346 -11.275 1.00 66.81 89 PRO A C 1
ATOM 682 O O . PRO A 1 89 ? 20.013 -14.278 -10.262 1.00 66.81 89 PRO A O 1
ATOM 685 N N . HIS A 1 90 ? 20.495 -15.255 -12.234 1.00 74.69 90 HIS A N 1
ATOM 686 C CA . HIS A 1 90 ? 19.446 -16.275 -12.142 1.00 74.69 90 HIS A CA 1
ATOM 687 C C . HIS A 1 90 ? 19.526 -16.994 -10.784 1.00 74.69 90 HIS A C 1
ATOM 689 O O . HIS A 1 90 ? 20.632 -17.355 -10.369 1.00 74.69 90 HIS A O 1
ATOM 695 N N . PRO A 1 91 ? 18.400 -17.131 -10.068 1.00 81.56 91 PRO A N 1
ATOM 696 C CA . PRO A 1 91 ? 18.407 -17.674 -8.724 1.00 81.56 91 PRO A CA 1
ATOM 697 C C . PRO A 1 91 ? 18.884 -19.127 -8.746 1.00 81.56 91 PRO A C 1
ATOM 699 O O . PRO A 1 91 ? 18.549 -19.896 -9.645 1.00 81.56 91 PRO A O 1
ATOM 702 N N . VAL A 1 92 ? 19.646 -19.519 -7.729 1.00 86.75 92 VAL A N 1
ATOM 703 C CA . VAL A 1 92 ? 20.012 -20.935 -7.530 1.00 86.75 92 VAL A CA 1
ATOM 704 C C . VAL A 1 92 ? 18.853 -21.714 -6.893 1.00 86.75 92 VAL A C 1
ATOM 706 O O . VAL A 1 92 ? 18.768 -22.932 -7.010 1.00 86.75 92 VAL A O 1
ATOM 709 N N . ILE A 1 93 ? 17.955 -21.006 -6.207 1.00 87.62 93 ILE A N 1
ATOM 710 C CA . ILE A 1 93 ? 16.848 -21.566 -5.434 1.00 87.62 93 ILE A CA 1
ATOM 711 C C . ILE A 1 93 ? 15.536 -21.248 -6.156 1.00 87.62 93 ILE A C 1
ATOM 713 O O . ILE A 1 93 ? 15.311 -20.106 -6.541 1.00 87.62 93 ILE A O 1
ATOM 717 N N . GLU A 1 94 ? 14.653 -22.232 -6.311 1.00 87.81 94 GLU A N 1
ATOM 718 C CA . GLU A 1 94 ? 13.299 -21.998 -6.826 1.00 87.81 94 GLU A CA 1
ATOM 719 C C . GLU A 1 94 ? 12.483 -21.105 -5.874 1.00 87.81 94 GLU A C 1
ATOM 721 O O . GLU A 1 94 ? 12.603 -21.218 -4.651 1.00 87.81 94 GLU A O 1
ATOM 726 N N . ALA A 1 95 ? 11.593 -20.266 -6.412 1.00 83.06 95 ALA A N 1
ATOM 727 C CA . ALA A 1 95 ? 10.784 -19.321 -5.631 1.00 83.06 95 ALA A CA 1
ATOM 728 C C . ALA A 1 95 ? 9.986 -19.983 -4.489 1.00 83.06 95 ALA A C 1
ATOM 730 O O . ALA A 1 95 ? 9.854 -19.417 -3.398 1.00 83.06 95 ALA A O 1
ATOM 731 N N . ASN A 1 96 ? 9.523 -21.217 -4.722 1.00 84.88 96 ASN A N 1
ATOM 732 C CA . ASN A 1 96 ? 8.729 -22.017 -3.787 1.00 84.88 96 ASN A CA 1
ATOM 733 C C . ASN A 1 96 ? 9.559 -23.007 -2.952 1.00 84.88 96 ASN A C 1
ATOM 735 O O . ASN A 1 96 ? 8.993 -23.881 -2.294 1.00 84.88 96 ASN A O 1
ATOM 739 N N . SER A 1 97 ? 10.892 -22.917 -2.980 1.00 91.06 97 SER A N 1
ATOM 740 C CA . SER A 1 97 ? 11.737 -23.842 -2.226 1.00 91.06 97 SER A CA 1
ATOM 741 C C . SER A 1 97 ? 11.535 -23.665 -0.713 1.00 91.06 97 SER A C 1
ATOM 743 O O . SER A 1 97 ? 11.641 -22.541 -0.215 1.00 91.06 97 SER A O 1
ATOM 745 N N . PRO A 1 98 ? 11.344 -24.749 0.066 1.00 88.88 98 PRO A N 1
ATOM 746 C CA . PRO A 1 98 ? 11.265 -24.661 1.528 1.00 88.88 98 PRO A CA 1
ATOM 747 C C . PRO A 1 98 ? 12.567 -24.129 2.145 1.00 88.88 98 PRO A C 1
ATOM 749 O O . PRO A 1 98 ? 12.556 -23.527 3.216 1.00 88.88 98 PRO A O 1
ATOM 752 N N . ASN A 1 99 ? 13.686 -24.279 1.430 1.00 92.31 99 ASN A N 1
ATOM 753 C CA . ASN A 1 99 ? 15.002 -23.825 1.868 1.00 92.31 99 ASN A CA 1
ATOM 754 C C . ASN A 1 99 ? 15.186 -22.307 1.760 1.00 92.31 99 ASN A C 1
ATOM 756 O O . ASN A 1 99 ? 16.194 -21.771 2.220 1.00 92.31 99 ASN A O 1
ATOM 760 N N . ARG A 1 100 ? 14.220 -21.599 1.166 1.00 90.44 100 ARG A N 1
ATOM 761 C CA . ARG A 1 100 ? 14.261 -20.155 0.948 1.00 90.44 100 ARG A CA 1
ATOM 762 C C . ARG A 1 100 ? 14.571 -19.369 2.222 1.00 90.44 100 ARG A C 1
ATOM 764 O O . ARG A 1 100 ? 15.372 -18.446 2.168 1.00 90.44 100 ARG A O 1
ATOM 771 N N . TYR A 1 101 ? 14.022 -19.756 3.370 1.00 90.88 101 TYR A N 1
ATOM 772 C CA . TYR A 1 101 ? 14.171 -19.004 4.625 1.00 90.88 101 TYR A CA 1
ATOM 773 C C . TYR A 1 101 ? 15.249 -19.549 5.576 1.00 90.88 101 TYR A C 1
ATOM 775 O O . TYR A 1 101 ? 15.326 -19.100 6.715 1.00 90.88 101 TYR A O 1
ATOM 783 N N . LEU A 1 102 ? 16.084 -20.505 5.145 1.00 92.31 102 LEU A N 1
ATOM 784 C CA . LEU A 1 102 ? 17.089 -21.124 6.026 1.00 92.31 102 LEU A CA 1
ATOM 785 C C . LEU A 1 102 ? 18.251 -20.191 6.392 1.00 92.31 102 LEU A C 1
ATOM 787 O O . LEU A 1 102 ? 18.882 -20.363 7.428 1.00 92.31 102 LEU A O 1
ATOM 791 N N . SER A 1 103 ? 18.562 -19.227 5.530 1.00 94.25 103 SER A N 1
ATOM 792 C CA . SER A 1 103 ? 19.668 -18.286 5.698 1.00 94.25 103 SER A CA 1
ATOM 793 C C . SER A 1 103 ? 19.317 -16.925 5.097 1.00 94.25 103 SER A C 1
ATOM 795 O O . SER A 1 103 ? 18.401 -16.794 4.277 1.00 94.25 103 SER A O 1
ATOM 797 N N . GLU A 1 104 ? 20.081 -15.893 5.450 1.00 90.31 104 GLU A N 1
ATOM 798 C CA . GLU A 1 104 ? 19.928 -14.571 4.834 1.00 90.31 104 GLU A CA 1
ATOM 799 C C . GLU A 1 104 ? 20.206 -14.625 3.319 1.00 90.31 104 GLU A C 1
ATOM 801 O O . GLU A 1 104 ? 19.486 -14.028 2.516 1.00 90.31 104 GLU A O 1
ATOM 806 N N . MET A 1 105 ? 21.217 -15.399 2.909 1.00 89.31 105 MET A N 1
ATOM 807 C CA . MET A 1 105 ? 21.581 -15.580 1.502 1.00 89.31 105 MET A CA 1
ATOM 808 C C . MET A 1 105 ? 20.462 -16.289 0.729 1.00 89.31 105 MET A C 1
ATOM 810 O O . MET A 1 105 ? 20.033 -15.803 -0.318 1.00 89.31 105 MET A O 1
ATOM 814 N N . SER A 1 106 ? 19.926 -17.389 1.267 1.00 88.94 106 SER A N 1
ATOM 815 C CA . SER A 1 106 ? 18.806 -18.105 0.646 1.00 88.94 106 SER A CA 1
ATOM 816 C C . SER A 1 106 ? 17.545 -17.241 0.576 1.00 88.94 106 SER A C 1
ATOM 818 O O . SER A 1 106 ? 16.817 -17.312 -0.411 1.00 88.94 106 SER A O 1
ATOM 820 N N . THR A 1 107 ? 17.326 -16.366 1.567 1.00 86.19 107 THR A N 1
ATOM 821 C CA . THR A 1 107 ? 16.213 -15.405 1.558 1.00 86.19 107 THR A CA 1
ATOM 822 C C . THR A 1 107 ? 16.369 -14.427 0.399 1.00 86.19 107 THR A C 1
ATOM 824 O O . THR A 1 107 ? 15.428 -14.237 -0.374 1.00 86.19 107 THR A O 1
ATOM 827 N N . LYS A 1 108 ? 17.574 -13.863 0.218 1.00 85.06 108 LYS A N 1
ATOM 828 C CA . LYS A 1 108 ? 17.895 -12.989 -0.921 1.00 85.06 108 LYS A CA 1
ATOM 829 C C . LYS A 1 108 ? 17.701 -13.719 -2.254 1.00 85.06 108 LYS A C 1
ATOM 831 O O . LYS A 1 108 ? 17.030 -13.187 -3.130 1.00 85.06 108 LYS A O 1
ATOM 836 N N . GLN A 1 109 ? 18.206 -14.946 -2.395 1.00 86.81 109 GLN A N 1
ATOM 837 C CA . GLN A 1 109 ? 18.018 -15.766 -3.603 1.00 86.81 109 GLN A CA 1
ATOM 838 C C . GLN A 1 109 ? 16.545 -16.079 -3.880 1.00 86.81 109 GLN A C 1
ATOM 840 O O . GLN A 1 109 ? 16.121 -16.043 -5.029 1.00 86.81 109 GLN A O 1
ATOM 845 N N . GLY A 1 110 ? 15.740 -16.316 -2.844 1.00 87.75 110 GLY A N 1
ATOM 846 C CA . GLY A 1 110 ? 14.304 -16.518 -3.005 1.00 87.75 110 GLY A CA 1
ATOM 847 C C . GLY A 1 110 ? 13.565 -15.265 -3.474 1.00 87.75 110 GLY A C 1
ATOM 848 O O . GLY A 1 110 ? 12.671 -15.365 -4.303 1.00 87.75 110 GLY A O 1
ATOM 849 N N . VAL A 1 111 ? 13.952 -14.073 -3.002 1.00 84.38 111 VAL A N 1
ATOM 850 C CA . VAL A 1 111 ? 13.403 -12.802 -3.525 1.00 84.38 111 VAL A CA 1
ATOM 851 C C . VAL A 1 111 ? 13.761 -12.617 -5.002 1.00 84.38 111 VAL A C 1
ATOM 853 O O . VAL A 1 111 ? 12.936 -12.178 -5.798 1.00 84.38 111 VAL A O 1
ATOM 856 N N . VAL A 1 112 ? 14.982 -12.984 -5.386 1.00 85.12 112 VAL A N 1
ATOM 857 C CA . VAL A 1 112 ? 15.415 -12.962 -6.789 1.00 85.12 112 VAL A CA 1
ATOM 858 C C . VAL A 1 112 ? 14.598 -13.940 -7.622 1.00 85.12 112 VAL A C 1
ATOM 860 O O . VAL A 1 112 ? 14.198 -13.599 -8.733 1.00 85.12 112 VAL A O 1
ATOM 863 N N . ALA A 1 113 ? 14.314 -15.124 -7.086 1.00 88.81 113 ALA A N 1
ATOM 864 C CA . ALA A 1 113 ? 13.482 -16.109 -7.754 1.00 88.81 113 ALA A CA 1
ATOM 865 C C . ALA A 1 113 ? 12.055 -15.620 -7.987 1.00 88.81 113 ALA A C 1
ATOM 867 O O . ALA A 1 113 ? 11.583 -15.701 -9.118 1.00 88.81 113 ALA A O 1
ATOM 868 N N . ASP A 1 114 ? 11.428 -14.998 -6.986 1.00 84.50 114 ASP A N 1
ATOM 869 C CA . ASP A 1 114 ? 10.121 -14.357 -7.162 1.00 84.50 114 ASP A CA 1
ATOM 870 C C . ASP A 1 114 ? 10.146 -13.312 -8.282 1.00 84.50 114 ASP A C 1
ATOM 872 O O . ASP A 1 114 ? 9.211 -13.224 -9.080 1.00 84.50 114 ASP A O 1
ATOM 876 N N . LEU A 1 115 ? 11.219 -12.514 -8.366 1.00 84.75 115 LEU A N 1
ATOM 877 C CA . LEU A 1 115 ? 11.342 -11.533 -9.437 1.00 84.75 115 LEU A CA 1
ATOM 878 C C . LEU A 1 115 ? 11.467 -12.207 -10.809 1.00 84.75 115 LEU A C 1
ATOM 880 O O . LEU A 1 115 ? 10.829 -11.753 -11.759 1.00 84.75 115 LEU A O 1
ATOM 884 N N . HIS A 1 116 ? 12.283 -13.258 -10.937 1.00 88.38 116 HIS A N 1
ATOM 885 C CA . HIS A 1 116 ? 12.435 -13.993 -12.200 1.00 88.38 116 HIS A CA 1
ATOM 886 C C . HIS A 1 116 ? 11.121 -14.648 -12.634 1.00 88.38 116 HIS A C 1
ATOM 888 O O . HIS A 1 116 ? 10.800 -14.586 -13.819 1.00 88.38 116 HIS A O 1
ATOM 894 N N . ASP A 1 117 ? 10.330 -15.183 -11.705 1.00 87.88 117 ASP A N 1
ATOM 895 C CA . ASP A 1 117 ? 9.000 -15.736 -11.996 1.00 87.88 117 ASP A CA 1
ATOM 896 C C . ASP A 1 117 ? 8.010 -14.654 -12.445 1.00 87.88 117 ASP A C 1
ATOM 898 O O . ASP A 1 117 ? 7.131 -14.883 -13.283 1.00 87.88 117 ASP A O 1
ATOM 902 N N . LEU A 1 118 ? 8.148 -13.446 -11.900 1.00 83.19 118 LEU A N 1
ATOM 903 C CA . LEU A 1 118 ? 7.248 -12.342 -12.191 1.00 83.19 118 LEU A CA 1
ATOM 904 C C . LEU A 1 118 ? 7.593 -11.589 -13.485 1.00 83.19 118 LEU A C 1
ATOM 906 O O . LEU A 1 118 ? 6.696 -11.054 -14.149 1.00 83.19 118 LEU A O 1
ATOM 910 N N . VAL A 1 119 ? 8.872 -11.542 -13.856 1.00 85.38 119 VAL A N 1
ATOM 911 C CA . VAL A 1 119 ? 9.353 -10.936 -15.102 1.00 85.38 119 VAL A CA 1
ATOM 912 C C . VAL A 1 119 ? 9.252 -11.965 -16.239 1.00 85.38 119 VAL A C 1
ATOM 914 O O . VAL A 1 119 ? 9.818 -13.046 -16.133 1.00 85.38 119 VAL A O 1
ATOM 917 N N . PRO A 1 120 ? 8.594 -11.660 -17.374 1.00 88.12 120 PRO A N 1
ATOM 918 C CA . PRO A 1 120 ? 8.522 -12.553 -18.522 1.00 88.12 120 PRO A CA 1
ATOM 919 C C . PRO A 1 120 ? 9.912 -13.027 -18.984 1.00 88.12 120 PRO A C 1
ATOM 921 O O . PRO A 1 120 ? 10.803 -12.183 -19.147 1.00 88.12 120 PRO A O 1
ATOM 924 N N . PRO A 1 121 ? 10.089 -14.322 -19.322 1.00 90.19 121 PRO A N 1
ATOM 925 C CA . PRO A 1 121 ? 11.398 -14.892 -19.661 1.00 90.19 121 PRO A CA 1
ATOM 926 C C . PRO A 1 121 ? 12.174 -14.138 -20.749 1.00 90.19 121 PRO A C 1
ATOM 928 O O . PRO A 1 121 ? 13.390 -13.970 -20.671 1.00 90.19 121 PRO A O 1
ATOM 931 N N . LYS A 1 122 ? 11.471 -13.586 -21.748 1.00 91.44 122 LYS A N 1
ATOM 932 C CA . LYS A 1 122 ? 12.077 -12.793 -22.834 1.00 91.44 122 LYS A CA 1
ATOM 933 C C . LYS A 1 122 ? 12.831 -11.541 -22.352 1.00 91.44 122 LYS A C 1
ATOM 935 O O . LYS A 1 122 ? 13.684 -11.036 -23.076 1.00 91.44 122 LYS A O 1
ATOM 940 N N . LEU A 1 123 ? 12.526 -11.036 -21.154 1.00 90.38 123 LEU A N 1
ATOM 941 C CA . LEU A 1 123 ? 13.170 -9.861 -20.565 1.00 90.38 123 LEU A CA 1
ATOM 942 C C . LEU A 1 123 ? 14.285 -10.215 -19.580 1.00 90.38 123 LEU A C 1
ATOM 944 O O . LEU A 1 123 ? 15.039 -9.321 -19.205 1.00 90.38 123 LEU A O 1
ATOM 948 N N . HIS A 1 124 ? 14.465 -11.485 -19.204 1.00 89.75 124 HIS A N 1
ATOM 949 C CA . HIS A 1 124 ? 15.507 -11.894 -18.251 1.00 89.75 124 HIS A CA 1
ATOM 950 C C . HIS A 1 124 ? 16.911 -11.505 -18.723 1.00 89.75 124 HIS A C 1
ATOM 952 O O . HIS A 1 124 ? 17.713 -10.993 -17.944 1.00 89.75 124 HIS A O 1
ATOM 958 N N . LYS A 1 125 ? 17.198 -11.646 -20.024 1.00 88.00 125 LYS A N 1
ATOM 959 C CA . LYS A 1 125 ? 18.488 -11.225 -20.600 1.00 88.00 125 LYS A CA 1
ATOM 960 C C . LYS A 1 125 ? 18.715 -9.716 -20.460 1.00 88.00 125 LYS A C 1
ATOM 962 O O . LYS A 1 125 ? 19.841 -9.294 -20.201 1.00 88.00 125 LYS A O 1
ATOM 967 N N . MET A 1 126 ? 17.664 -8.906 -20.611 1.00 86.69 126 MET A N 1
ATOM 968 C CA . MET A 1 126 ? 17.740 -7.459 -20.383 1.00 86.69 126 MET A CA 1
ATOM 969 C C . MET A 1 126 ? 17.891 -7.149 -18.895 1.00 86.69 126 MET A C 1
ATOM 971 O O . MET A 1 126 ? 18.747 -6.352 -18.535 1.00 86.69 126 MET A O 1
ATOM 975 N N . MET A 1 127 ? 17.144 -7.833 -18.032 1.00 87.69 127 MET A N 1
ATOM 976 C CA . MET A 1 127 ? 17.264 -7.713 -16.580 1.00 87.69 127 MET A CA 1
ATOM 977 C C . MET A 1 127 ? 18.664 -8.064 -16.061 1.00 87.69 127 MET A C 1
ATOM 979 O O . MET A 1 127 ? 19.058 -7.561 -15.023 1.00 87.69 127 MET A O 1
ATOM 983 N N . GLN A 1 128 ? 19.440 -8.897 -16.757 1.00 82.50 128 GLN A N 1
ATOM 984 C CA . GLN A 1 128 ? 20.822 -9.199 -16.364 1.00 82.50 128 GLN A CA 1
ATOM 985 C C . GLN A 1 128 ? 21.846 -8.233 -16.971 1.00 82.50 128 GLN A C 1
ATOM 987 O O . GLN A 1 128 ? 22.813 -7.869 -16.311 1.00 82.50 128 GLN A O 1
ATOM 992 N N . LYS A 1 129 ? 21.672 -7.843 -18.242 1.00 82.56 129 LYS A N 1
ATOM 993 C CA . LYS A 1 129 ? 22.723 -7.157 -19.020 1.00 82.56 129 LYS A CA 1
ATOM 994 C C . LYS A 1 129 ? 22.489 -5.662 -19.228 1.00 82.56 129 LYS A C 1
ATOM 996 O O . LYS A 1 129 ? 23.420 -4.945 -19.580 1.00 82.56 129 LYS A O 1
ATOM 1001 N N . TYR A 1 130 ? 21.261 -5.178 -19.065 1.00 86.50 130 TYR A N 1
ATOM 1002 C CA . TYR A 1 130 ? 20.897 -3.797 -19.361 1.00 86.50 130 TYR A CA 1
ATOM 1003 C C . TYR A 1 130 ? 20.816 -2.982 -18.069 1.00 86.50 130 TYR A C 1
ATOM 1005 O O . TYR A 1 130 ? 19.799 -2.999 -17.383 1.00 86.50 130 TYR A O 1
ATOM 1013 N N . SER A 1 131 ? 21.880 -2.239 -17.749 1.00 79.81 131 SER A N 1
ATOM 1014 C CA . SER A 1 131 ? 21.955 -1.402 -16.536 1.00 79.81 131 SER A CA 1
ATOM 1015 C C . SER A 1 131 ? 20.725 -0.485 -16.324 1.00 79.81 131 SER A C 1
ATOM 1017 O O . SER A 1 131 ? 20.171 -0.478 -15.220 1.00 79.81 131 SER A O 1
ATOM 1019 N N . PRO A 1 132 ? 20.173 0.192 -17.358 1.00 87.94 132 PRO A N 1
ATOM 1020 C CA . PRO A 1 132 ? 18.975 1.019 -17.188 1.00 87.94 132 PRO A CA 1
ATOM 1021 C C . PRO A 1 132 ? 17.685 0.248 -16.865 1.00 87.94 132 PR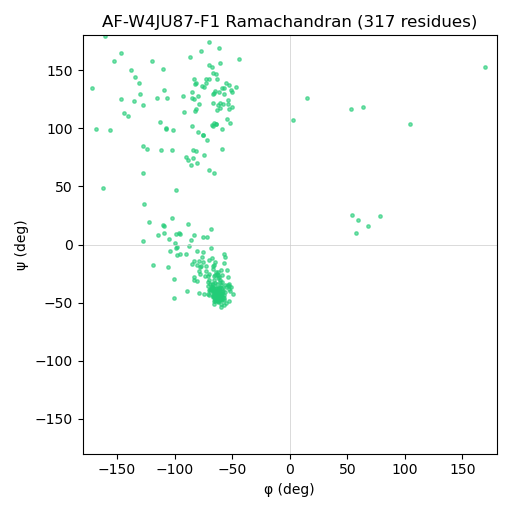O A C 1
ATOM 1023 O O . PRO A 1 132 ? 16.701 0.880 -16.476 1.00 87.94 132 PRO A O 1
ATOM 1026 N N . PHE A 1 133 ? 17.662 -1.086 -16.996 1.00 86.50 133 PHE A N 1
ATOM 1027 C CA . PHE A 1 133 ? 16.524 -1.911 -16.578 1.00 86.50 133 PHE A CA 1
ATOM 1028 C C . PHE A 1 133 ? 16.205 -1.657 -15.103 1.00 86.50 133 PHE A C 1
ATOM 1030 O O . PHE A 1 133 ? 15.069 -1.318 -14.788 1.00 86.50 133 PHE A O 1
ATOM 1037 N N . ALA A 1 134 ? 17.214 -1.730 -14.220 1.00 82.19 134 ALA A N 1
ATOM 1038 C CA . ALA A 1 134 ? 17.060 -1.509 -12.775 1.00 82.19 134 ALA A CA 1
ATOM 1039 C C . ALA A 1 134 ? 16.381 -0.182 -12.493 1.00 82.19 134 ALA A C 1
ATOM 1041 O O . ALA A 1 134 ? 15.457 -0.095 -11.690 1.00 82.19 134 ALA A O 1
ATOM 1042 N N . GLN A 1 135 ? 16.890 0.858 -13.148 1.00 84.38 135 GLN A N 1
ATOM 1043 C CA . GLN A 1 135 ? 16.469 2.222 -12.913 1.00 84.38 135 GLN A CA 1
ATOM 1044 C C . GLN A 1 135 ? 15.015 2.416 -13.339 1.00 84.38 135 GLN A C 1
ATOM 1046 O O . GLN A 1 135 ? 14.226 2.930 -12.551 1.00 84.38 135 GLN A O 1
ATOM 1051 N N . LYS A 1 136 ? 14.641 1.966 -14.545 1.00 86.44 136 LYS A N 1
ATOM 1052 C CA . LYS A 1 136 ? 13.259 2.070 -15.045 1.00 86.44 136 LYS A CA 1
ATOM 1053 C C . LYS A 1 136 ? 12.294 1.239 -14.217 1.00 86.44 136 LYS A C 1
ATOM 1055 O O . LYS A 1 136 ? 11.230 1.720 -13.847 1.00 86.44 136 LYS A O 1
ATOM 1060 N N . PHE A 1 137 ? 12.698 0.021 -13.890 1.00 83.38 137 PHE A N 1
ATOM 1061 C CA . PHE A 1 137 ? 11.912 -0.900 -13.091 1.00 83.38 137 PHE A CA 1
ATOM 1062 C C . PHE A 1 137 ? 11.651 -0.346 -11.682 1.00 83.38 137 PHE A C 1
ATOM 1064 O O . PHE A 1 137 ? 10.499 -0.248 -11.269 1.00 83.38 137 PHE A O 1
ATOM 1071 N N . ARG A 1 138 ? 12.694 0.122 -10.978 1.00 84.50 138 ARG A N 1
ATOM 1072 C CA . ARG A 1 138 ? 12.560 0.772 -9.661 1.00 84.50 138 ARG A CA 1
ATOM 1073 C C . ARG A 1 138 ? 11.735 2.051 -9.734 1.00 84.50 138 ARG A C 1
ATOM 1075 O O . ARG A 1 138 ? 10.878 2.246 -8.886 1.00 84.50 138 ARG A O 1
ATOM 1082 N N . ALA A 1 139 ? 11.957 2.898 -10.739 1.00 84.25 139 ALA A N 1
ATOM 1083 C CA . ALA A 1 139 ? 11.185 4.128 -10.905 1.00 84.25 139 ALA A CA 1
ATOM 1084 C C . ALA A 1 139 ? 9.688 3.836 -11.087 1.00 84.25 139 ALA A C 1
ATOM 1086 O O . ALA A 1 139 ? 8.855 4.470 -10.442 1.00 84.25 139 ALA A O 1
ATOM 1087 N N . ALA A 1 140 ? 9.343 2.841 -11.908 1.00 83.75 140 ALA A N 1
ATOM 1088 C CA . ALA A 1 140 ? 7.960 2.425 -12.094 1.00 83.75 140 ALA A CA 1
ATOM 1089 C C . ALA A 1 140 ? 7.372 1.770 -10.834 1.00 83.75 140 ALA A C 1
ATOM 1091 O O . ALA A 1 140 ? 6.222 2.044 -10.492 1.00 83.75 140 ALA A O 1
ATOM 1092 N N . LEU A 1 141 ? 8.150 0.965 -10.101 1.00 79.81 141 LEU A N 1
ATOM 1093 C CA . LEU A 1 141 ? 7.721 0.407 -8.817 1.00 79.81 141 LEU A CA 1
ATOM 1094 C C . LEU A 1 141 ? 7.403 1.512 -7.813 1.00 79.81 141 LEU A C 1
ATOM 1096 O O . LEU A 1 141 ? 6.305 1.548 -7.266 1.00 79.81 141 LEU A O 1
ATOM 1100 N N . SER A 1 142 ? 8.349 2.426 -7.595 1.00 80.62 142 SER A N 1
ATOM 1101 C CA . SER A 1 142 ? 8.180 3.559 -6.690 1.00 80.62 142 SER A CA 1
ATOM 1102 C C . SER A 1 142 ? 6.971 4.398 -7.093 1.00 80.62 142 SER A C 1
ATOM 1104 O O . SER A 1 142 ? 6.150 4.710 -6.237 1.00 80.62 142 SER A O 1
ATOM 1106 N N . GLY A 1 143 ? 6.799 4.669 -8.392 1.00 84.38 143 GLY A N 1
ATOM 1107 C CA . GLY A 1 143 ? 5.608 5.334 -8.919 1.00 84.38 143 GLY A CA 1
ATOM 1108 C C . GLY A 1 143 ? 4.313 4.581 -8.597 1.00 84.38 143 GLY A C 1
ATOM 1109 O O . GLY A 1 143 ? 3.368 5.193 -8.109 1.00 84.38 143 GLY A O 1
ATOM 1110 N N . SER A 1 144 ? 4.288 3.255 -8.783 1.00 78.50 144 SER A N 1
ATOM 1111 C CA . SER A 1 144 ? 3.146 2.390 -8.431 1.00 78.50 144 SER A CA 1
ATOM 1112 C C . SER A 1 144 ? 2.788 2.511 -6.956 1.00 78.50 144 SER A C 1
ATOM 1114 O O . SER A 1 144 ? 1.643 2.788 -6.607 1.00 78.50 144 SER A O 1
ATOM 1116 N N . CYS A 1 145 ? 3.782 2.346 -6.080 1.00 81.19 145 CYS A N 1
ATOM 1117 C CA . CYS A 1 145 ? 3.599 2.422 -4.638 1.00 81.19 145 CYS A CA 1
ATOM 1118 C C . CYS A 1 145 ? 3.087 3.803 -4.222 1.00 81.19 145 CYS A C 1
ATOM 1120 O O . CYS A 1 145 ? 2.142 3.888 -3.442 1.00 81.19 145 CYS A O 1
ATOM 1122 N N . SER A 1 146 ? 3.649 4.881 -4.778 1.00 83.19 146 SER A N 1
ATOM 1123 C CA . SER A 1 146 ? 3.165 6.242 -4.542 1.00 83.19 146 SER A CA 1
ATOM 1124 C C . SER A 1 146 ? 1.712 6.417 -4.982 1.00 83.19 146 SER A C 1
ATOM 1126 O O . SER A 1 146 ? 0.915 6.961 -4.219 1.00 83.19 146 SER A O 1
ATOM 1128 N N . SER A 1 147 ? 1.337 5.918 -6.163 1.00 83.31 147 SER A N 1
ATOM 1129 C CA . SER A 1 147 ? -0.050 5.952 -6.637 1.00 83.31 147 SER A CA 1
ATOM 1130 C C . SER A 1 147 ? -0.985 5.149 -5.733 1.00 83.31 147 SER A C 1
ATOM 1132 O O . SER A 1 147 ? -2.043 5.653 -5.365 1.00 83.31 147 SER A O 1
ATOM 1134 N N . ILE A 1 148 ? -0.598 3.939 -5.317 1.00 79.31 148 ILE A N 1
ATOM 1135 C CA . ILE A 1 148 ? -1.383 3.102 -4.395 1.00 79.31 148 ILE A CA 1
ATOM 1136 C C . ILE A 1 148 ? -1.575 3.816 -3.056 1.00 79.31 148 ILE A C 1
ATOM 1138 O O . ILE A 1 148 ? -2.700 3.895 -2.573 1.00 79.31 148 ILE A O 1
ATOM 1142 N N . ILE A 1 149 ? -0.514 4.382 -2.474 1.00 82.50 149 ILE A N 1
ATOM 1143 C CA . ILE A 1 149 ? -0.588 5.141 -1.217 1.00 82.50 149 ILE A CA 1
ATOM 1144 C C . ILE A 1 149 ? -1.500 6.361 -1.377 1.00 82.50 149 ILE A C 1
ATOM 1146 O O . ILE A 1 149 ? -2.322 6.630 -0.505 1.00 82.50 149 ILE A O 1
ATOM 1150 N N . HIS A 1 150 ? -1.397 7.083 -2.492 1.00 83.50 150 HIS A N 1
ATOM 1151 C CA . HIS A 1 150 ? -2.263 8.224 -2.777 1.00 83.50 150 HIS A CA 1
ATOM 1152 C C . HIS A 1 150 ? -3.741 7.807 -2.883 1.00 83.50 150 HIS A C 1
ATOM 1154 O O . HIS A 1 150 ? -4.607 8.423 -2.263 1.00 83.50 150 HIS A O 1
ATOM 1160 N N . HIS A 1 151 ? -4.040 6.726 -3.609 1.00 82.19 151 HIS A N 1
ATOM 1161 C CA . HIS A 1 151 ? -5.395 6.174 -3.708 1.00 82.19 151 HIS A CA 1
ATOM 1162 C C . HIS A 1 151 ? -5.929 5.670 -2.365 1.00 82.19 151 HIS A C 1
ATOM 1164 O O . HIS A 1 151 ? -7.099 5.903 -2.049 1.00 82.19 151 HIS A O 1
ATOM 1170 N N . LEU A 1 152 ? -5.072 5.021 -1.572 1.00 83.31 152 LEU A N 1
ATOM 1171 C CA . LEU A 1 152 ? -5.379 4.587 -0.214 1.00 83.31 152 LEU A CA 1
ATOM 1172 C C . LEU A 1 152 ? -5.751 5.777 0.659 1.00 83.31 152 LEU A C 1
ATOM 1174 O O . LEU A 1 152 ? -6.825 5.752 1.243 1.00 83.31 152 LEU A O 1
ATOM 1178 N N . ARG A 1 153 ? -4.932 6.835 0.684 1.00 84.00 153 ARG A N 1
ATOM 1179 C CA . ARG A 1 153 ? -5.213 8.069 1.437 1.00 84.00 153 ARG A CA 1
ATOM 1180 C C . ARG A 1 153 ? -6.544 8.694 1.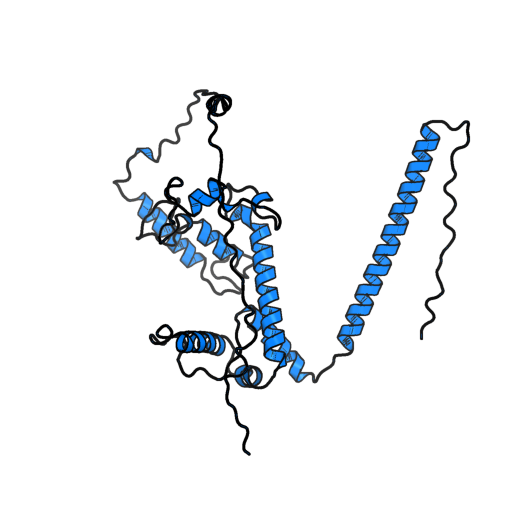028 1.00 84.00 153 ARG A C 1
ATOM 1182 O O . ARG A 1 153 ? -7.362 8.992 1.887 1.00 84.00 153 ARG A O 1
ATOM 1189 N N . GLY A 1 154 ? -6.814 8.807 -0.273 1.00 82.69 154 GLY A N 1
ATOM 1190 C CA . GLY A 1 154 ? -8.089 9.343 -0.767 1.00 82.69 154 GLY A CA 1
ATOM 1191 C C . GLY A 1 154 ? -9.311 8.464 -0.466 1.00 82.69 154 GLY A C 1
ATOM 1192 O O . GLY A 1 154 ? -10.442 8.940 -0.515 1.00 82.69 154 GLY A O 1
ATOM 1193 N N . SER A 1 155 ? -9.105 7.183 -0.154 1.00 85.19 155 SER A N 1
ATOM 1194 C CA . SER A 1 155 ? -10.176 6.217 0.130 1.00 85.19 155 SER A CA 1
ATOM 1195 C C . SER A 1 155 ? -10.168 5.728 1.576 1.00 85.19 155 SER A C 1
ATOM 1197 O O . SER A 1 155 ? -10.902 4.800 1.914 1.00 85.19 155 SER A O 1
ATOM 1199 N N . ILE A 1 156 ? -9.343 6.322 2.433 1.00 86.44 156 ILE A N 1
ATOM 1200 C CA . ILE A 1 156 ? -9.032 5.777 3.751 1.00 86.44 156 ILE A CA 1
ATOM 1201 C C . ILE A 1 156 ? -10.246 5.802 4.680 1.00 86.44 156 ILE A C 1
ATOM 1203 O O . ILE A 1 156 ? -10.483 4.843 5.403 1.00 86.44 156 ILE A O 1
ATOM 1207 N N . THR A 1 157 ? -11.102 6.815 4.540 1.00 85.88 157 THR A N 1
ATOM 1208 C CA . THR A 1 157 ? -12.390 6.929 5.239 1.00 85.88 157 THR A CA 1
ATOM 1209 C C . THR A 1 157 ? -13.388 5.846 4.825 1.00 85.88 157 THR A C 1
ATOM 1211 O O . THR A 1 157 ? -14.336 5.571 5.545 1.00 85.88 157 THR A O 1
ATOM 1214 N N . LYS A 1 158 ? -13.187 5.168 3.686 1.00 84.62 158 LYS A N 1
ATOM 1215 C CA . LYS A 1 158 ? -13.982 3.986 3.303 1.00 84.62 158 LYS A CA 1
ATOM 1216 C C . LYS A 1 158 ? -13.461 2.707 3.963 1.00 84.62 158 LYS A C 1
ATOM 1218 O O . LYS A 1 158 ? -14.221 1.759 4.160 1.00 84.62 158 LYS A O 1
ATOM 1223 N N . ILE A 1 159 ? -12.161 2.664 4.264 1.00 85.38 159 ILE A N 1
ATOM 1224 C CA . ILE A 1 159 ? -11.508 1.548 4.965 1.00 85.38 159 ILE A CA 1
ATOM 1225 C C . ILE A 1 159 ? -11.793 1.647 6.463 1.00 85.38 159 ILE A C 1
ATOM 1227 O O . ILE A 1 159 ? -12.130 0.639 7.083 1.00 85.38 159 ILE A O 1
ATOM 1231 N N . PHE A 1 160 ? -11.727 2.863 7.004 1.00 89.06 160 PHE A N 1
ATOM 1232 C CA . PHE A 1 160 ? -11.962 3.192 8.403 1.00 89.06 160 PHE A CA 1
ATOM 1233 C C . PHE A 1 160 ? -13.065 4.260 8.513 1.00 89.06 160 PHE A C 1
ATOM 1235 O O . PHE A 1 160 ? -12.764 5.447 8.624 1.00 89.06 160 PHE A O 1
ATOM 1242 N N . PRO A 1 161 ? -14.352 3.861 8.452 1.00 82.56 161 PRO A N 1
ATOM 1243 C CA . PRO A 1 161 ? -15.482 4.797 8.444 1.00 82.56 161 PRO A CA 1
ATOM 1244 C C . PRO A 1 161 ? -15.586 5.670 9.692 1.00 82.56 161 PRO A C 1
ATOM 1246 O O . PRO A 1 161 ? -16.116 6.774 9.620 1.00 82.56 161 PRO A O 1
ATOM 1249 N N . SER A 1 162 ? -15.088 5.173 10.823 1.00 84.88 162 SER A N 1
ATOM 1250 C CA . SER A 1 162 ? -15.113 5.876 12.105 1.00 84.88 162 SER A CA 1
ATOM 1251 C C . SER A 1 162 ? -13.964 6.879 12.266 1.00 84.88 162 SER A C 1
ATOM 1253 O O . SER A 1 162 ? -14.036 7.735 13.145 1.00 84.88 162 SER A O 1
ATOM 1255 N N . SER A 1 163 ? -12.939 6.807 11.407 1.00 88.19 163 SER A N 1
ATOM 1256 C CA . SER A 1 163 ? -11.743 7.644 11.502 1.00 88.19 163 SER A CA 1
ATOM 1257 C C . SER A 1 163 ? -11.945 9.011 10.865 1.00 88.19 163 SER A C 1
ATOM 1259 O O . SER A 1 163 ? -12.526 9.145 9.785 1.00 88.19 163 SER A O 1
ATOM 1261 N N . LYS A 1 164 ? -11.362 10.041 11.484 1.00 89.50 164 LYS A N 1
ATOM 1262 C CA . LYS A 1 164 ? -11.296 11.380 10.889 1.00 89.50 164 LYS A CA 1
ATOM 1263 C C . LYS A 1 164 ? -10.293 11.390 9.737 1.00 89.50 164 LYS A C 1
ATOM 1265 O O . LYS A 1 164 ? -9.211 10.817 9.843 1.00 89.50 164 LYS A O 1
ATOM 1270 N N . ALA A 1 165 ? -10.632 12.075 8.645 1.00 86.44 165 ALA A N 1
ATOM 1271 C CA . ALA A 1 165 ? -9.757 12.186 7.475 1.00 86.44 165 ALA A CA 1
ATOM 1272 C C . ALA A 1 165 ? -8.398 12.829 7.815 1.00 86.44 165 ALA A C 1
ATOM 1274 O O . ALA A 1 165 ? -7.375 12.442 7.251 1.00 86.44 165 ALA A O 1
ATOM 1275 N N . ASP A 1 166 ? -8.385 13.751 8.782 1.00 88.88 166 ASP A N 1
ATOM 1276 C CA . ASP A 1 166 ? -7.187 14.480 9.208 1.00 88.88 166 ASP A CA 1
ATOM 1277 C C . ASP A 1 166 ? -6.101 13.574 9.798 1.00 88.88 166 ASP A C 1
ATOM 1279 O O . ASP A 1 166 ? -4.919 13.880 9.681 1.00 88.88 166 ASP A O 1
ATOM 1283 N N . TYR A 1 167 ? -6.476 12.409 10.340 1.00 89.94 167 TYR A N 1
ATOM 1284 C CA . TYR A 1 167 ? -5.529 11.436 10.897 1.00 89.94 167 TYR A CA 1
ATOM 1285 C C . TYR A 1 167 ? -4.582 10.838 9.849 1.00 89.94 167 TYR A C 1
ATOM 1287 O O . TYR A 1 167 ? -3.581 10.218 10.198 1.00 89.94 167 TYR A O 1
ATOM 1295 N N . PHE A 1 168 ? -4.895 10.998 8.562 1.00 85.19 168 PHE A N 1
ATOM 1296 C CA . PHE A 1 168 ? -4.147 10.402 7.455 1.00 85.19 168 PHE A CA 1
ATOM 1297 C C . PHE A 1 168 ? -3.356 11.428 6.633 1.00 85.19 168 PHE A C 1
ATOM 1299 O O . PHE A 1 168 ? -2.835 11.091 5.561 1.00 85.19 168 PHE A O 1
ATOM 1306 N N . GLN A 1 169 ? -3.266 12.671 7.116 1.00 86.00 169 GLN A N 1
ATOM 1307 C CA . GLN A 1 169 ? -2.385 13.685 6.543 1.00 86.00 169 GLN A CA 1
ATOM 1308 C C . GLN A 1 169 ? -0.910 13.340 6.821 1.00 86.00 169 GLN A C 1
ATOM 1310 O O . GLN A 1 169 ? -0.589 12.587 7.737 1.00 86.00 169 GLN A O 1
ATOM 1315 N N . ILE A 1 170 ? 0.002 13.828 5.974 1.00 83.44 170 ILE A N 1
ATOM 1316 C CA . ILE A 1 170 ? 1.432 13.449 6.004 1.00 83.44 170 ILE A CA 1
ATOM 1317 C C . ILE A 1 170 ? 2.120 13.920 7.293 1.00 83.44 170 ILE A C 1
ATOM 1319 O O . ILE A 1 170 ? 3.072 13.301 7.757 1.00 83.44 170 ILE A O 1
ATOM 1323 N N . ASP A 1 171 ? 1.643 15.028 7.832 1.00 88.50 171 ASP A N 1
ATOM 1324 C CA . ASP A 1 171 ? 2.160 15.768 8.974 1.00 88.50 171 ASP A CA 1
ATOM 1325 C C . ASP A 1 171 ? 1.425 15.457 10.284 1.00 88.50 171 ASP A C 1
ATOM 1327 O O . ASP A 1 171 ? 1.832 15.946 11.341 1.00 88.50 171 ASP A O 1
ATOM 1331 N N . PHE A 1 172 ? 0.390 14.614 10.242 1.00 89.88 172 PHE A N 1
ATOM 1332 C CA . PHE A 1 172 ? -0.309 14.179 11.443 1.00 89.88 172 PHE A CA 1
ATOM 1333 C C . PHE A 1 172 ? 0.608 13.310 12.321 1.00 89.88 172 PHE A C 1
ATOM 1335 O O . PHE A 1 172 ? 1.228 12.353 11.852 1.00 89.88 172 PHE A O 1
ATOM 1342 N N . LYS A 1 173 ? 0.690 13.640 13.614 1.00 92.56 173 LYS A N 1
ATOM 1343 C CA . LYS A 1 173 ? 1.492 12.936 14.631 1.00 92.56 173 LYS A CA 1
ATOM 1344 C C . LYS A 1 173 ? 0.589 12.403 15.745 1.00 92.56 173 LYS A C 1
ATOM 1346 O O . LYS A 1 173 ? -0.497 12.939 15.948 1.00 92.56 173 LYS A O 1
ATOM 1351 N N . GLY A 1 174 ? 1.049 11.389 16.480 1.00 89.69 174 GLY A N 1
ATOM 1352 C CA . GLY A 1 174 ? 0.304 10.818 17.610 1.00 89.69 174 GLY A CA 1
ATOM 1353 C C . GLY A 1 174 ? -0.818 9.868 17.184 1.00 89.69 174 GLY A C 1
ATOM 1354 O O . GLY A 1 174 ? -1.794 9.694 17.909 1.00 89.69 174 GLY A O 1
ATOM 1355 N N . TYR A 1 175 ? -0.713 9.259 15.998 1.00 87.06 175 TYR A N 1
ATOM 1356 C CA . TYR A 1 175 ? -1.672 8.239 15.557 1.00 87.06 175 TYR A CA 1
ATOM 1357 C C . TYR A 1 175 ? -1.587 6.978 16.429 1.00 87.06 175 TYR A C 1
ATOM 1359 O O . TYR A 1 175 ? -2.566 6.252 16.584 1.00 87.06 175 TYR A O 1
ATOM 1367 N N . GLU A 1 176 ? -0.422 6.731 17.018 1.00 85.75 176 GLU A N 1
ATOM 1368 C CA . GLU A 1 176 ? -0.161 5.674 17.979 1.00 85.75 176 GLU A CA 1
ATOM 1369 C C . GLU A 1 176 ? -0.994 5.818 19.259 1.00 85.75 176 GLU A C 1
ATOM 1371 O O . GLU A 1 176 ? -1.369 4.803 19.833 1.00 85.75 176 GLU A O 1
ATOM 1376 N N . ASP A 1 177 ? -1.375 7.028 19.662 1.00 89.69 177 ASP A N 1
ATOM 1377 C CA . ASP A 1 177 ? -2.122 7.258 20.905 1.00 89.69 177 ASP A CA 1
ATOM 1378 C C . ASP A 1 177 ? -3.638 7.322 20.686 1.00 89.69 177 ASP A C 1
ATOM 1380 O O . ASP A 1 177 ? -4.416 7.336 21.642 1.00 89.69 177 ASP A O 1
ATOM 1384 N N . LEU A 1 178 ? -4.090 7.331 19.427 1.00 92.56 178 LEU A N 1
ATOM 1385 C CA . LEU A 1 178 ? -5.512 7.409 19.111 1.00 92.56 178 LEU A CA 1
ATOM 1386 C C . LEU A 1 178 ? -6.240 6.134 19.575 1.00 92.56 178 LEU A C 1
ATOM 1388 O O . LEU A 1 178 ? -5.940 5.044 19.069 1.00 92.56 178 LEU A O 1
ATOM 1392 N N . PRO A 1 179 ? -7.258 6.243 20.458 1.00 91.56 179 PRO A N 1
ATOM 1393 C CA . PRO A 1 179 ? -7.972 5.079 20.986 1.00 91.56 179 PRO A CA 1
ATOM 1394 C C . PRO A 1 179 ? -8.584 4.194 19.895 1.00 91.56 179 PRO A C 1
ATOM 1396 O O . PRO A 1 179 ? -8.591 2.970 20.008 1.00 91.56 179 PRO A O 1
ATOM 1399 N N . GLU A 1 180 ? -9.052 4.804 18.804 1.00 91.12 180 GLU A N 1
ATOM 1400 C CA . GLU A 1 180 ? -9.587 4.086 17.648 1.00 91.12 180 GLU A CA 1
ATOM 1401 C C . GLU A 1 180 ? -8.534 3.187 16.983 1.00 91.12 180 GLU A C 1
ATOM 1403 O O . GLU A 1 180 ? -8.794 2.011 16.723 1.00 91.12 180 GLU A O 1
ATOM 1408 N N . PHE A 1 181 ? -7.338 3.715 16.713 1.00 91.25 181 PHE A N 1
ATOM 1409 C CA . PHE A 1 181 ? -6.278 2.929 16.087 1.00 91.25 181 PHE A CA 1
ATOM 1410 C C . PHE A 1 181 ? -5.714 1.888 17.046 1.00 91.25 181 PHE A C 1
ATOM 1412 O O . PHE A 1 181 ? -5.465 0.753 16.634 1.00 91.25 181 PHE A O 1
ATOM 1419 N N . GLN A 1 182 ? -5.627 2.209 18.337 1.00 94.00 182 GLN A N 1
ATOM 1420 C CA . GLN A 1 182 ? -5.288 1.222 19.354 1.00 94.00 182 GLN A CA 1
ATOM 1421 C C . GLN A 1 182 ? -6.291 0.062 19.383 1.00 94.00 182 GLN A C 1
ATOM 1423 O O . GLN A 1 182 ? -5.861 -1.087 19.466 1.00 94.00 182 GLN A O 1
ATOM 1428 N N . ALA A 1 183 ? -7.592 0.306 19.194 1.00 93.56 183 ALA A N 1
ATOM 1429 C CA . ALA A 1 183 ? -8.596 -0.760 19.108 1.00 93.56 183 ALA A CA 1
ATOM 1430 C C . ALA A 1 183 ? -8.421 -1.678 17.879 1.00 93.56 183 ALA A C 1
ATOM 1432 O O . ALA A 1 183 ? -8.794 -2.853 17.918 1.00 93.56 183 ALA A O 1
ATOM 1433 N N . TYR A 1 184 ? -7.821 -1.188 16.788 1.00 93.00 184 TYR A N 1
ATOM 1434 C CA . TYR A 1 184 ? -7.470 -2.024 15.632 1.00 93.00 184 TYR A CA 1
ATOM 1435 C C . TYR A 1 184 ? -6.204 -2.863 15.860 1.00 93.00 184 TYR A C 1
ATOM 1437 O O . TYR A 1 184 ? -6.053 -3.918 15.234 1.00 93.00 184 TYR A O 1
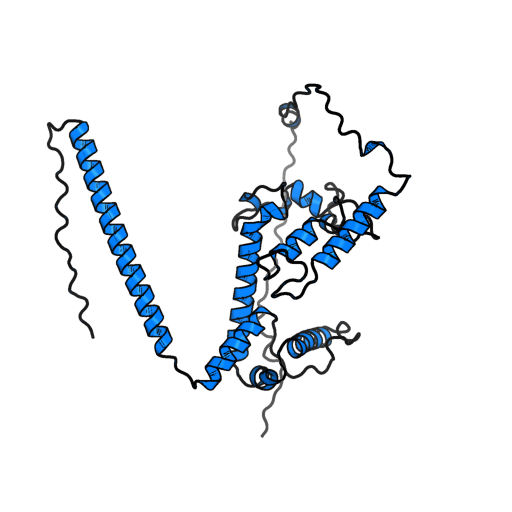ATOM 1445 N N . LEU A 1 185 ? -5.305 -2.418 16.742 1.00 93.62 185 LEU A N 1
ATOM 1446 C CA . LEU A 1 185 ? -3.989 -3.024 16.976 1.00 93.62 185 LEU A CA 1
ATOM 1447 C C . LEU A 1 185 ? -3.937 -3.920 18.223 1.00 93.62 185 LEU A C 1
ATOM 1449 O O . LEU A 1 185 ? -3.208 -4.915 18.229 1.00 93.62 185 LEU A O 1
ATOM 1453 N N . LYS A 1 186 ? -4.741 -3.627 19.248 1.00 95.06 186 LYS A N 1
ATOM 1454 C CA . LYS A 1 186 ? -4.769 -4.326 20.538 1.00 95.06 186 LYS A CA 1
ATOM 1455 C C . LYS A 1 186 ? -6.194 -4.706 20.932 1.00 95.06 186 LYS A C 1
ATOM 1457 O O . LYS A 1 186 ? -7.124 -3.925 20.785 1.00 95.06 186 LYS A O 1
ATOM 1462 N N . PHE A 1 187 ? -6.362 -5.913 21.475 1.00 93.38 187 PHE A N 1
ATOM 1463 C CA . PHE A 1 187 ? -7.647 -6.333 22.061 1.00 93.38 187 PHE A CA 1
ATOM 1464 C C . PHE A 1 187 ? -7.936 -5.638 23.395 1.00 93.38 187 PHE A C 1
ATOM 1466 O O . PHE A 1 187 ? -9.083 -5.576 23.820 1.00 93.38 187 PHE A O 1
ATOM 1473 N N . ASP A 1 188 ? -6.881 -5.170 24.058 1.00 93.06 188 ASP A N 1
ATOM 1474 C CA . ASP A 1 188 ? -6.913 -4.522 25.358 1.00 93.06 188 ASP A CA 1
ATOM 1475 C C . ASP A 1 188 ? -5.908 -3.370 25.324 1.00 93.06 188 ASP A C 1
ATOM 1477 O O . ASP A 1 188 ? -4.699 -3.598 25.226 1.00 93.06 188 ASP A O 1
ATOM 1481 N N . ALA A 1 189 ? -6.419 -2.139 25.349 1.00 89.31 189 ALA A N 1
ATOM 1482 C CA . ALA A 1 189 ? -5.606 -0.931 25.250 1.00 89.31 189 ALA A CA 1
ATOM 1483 C C . ALA A 1 189 ? -4.695 -0.729 26.473 1.00 89.31 189 ALA A C 1
ATOM 1485 O O . ALA A 1 189 ? -3.674 -0.057 26.360 1.00 89.31 189 ALA A O 1
ATOM 1486 N N . THR A 1 190 ? -5.017 -1.350 27.615 1.00 90.25 190 THR A N 1
ATOM 1487 C CA . THR A 1 190 ? -4.211 -1.246 28.844 1.00 90.25 190 THR A CA 1
ATOM 1488 C C . THR A 1 190 ? -2.901 -2.025 28.755 1.00 90.25 190 THR A C 1
ATOM 1490 O O . THR A 1 190 ? -1.961 -1.772 29.508 1.00 90.25 190 THR A O 1
ATOM 1493 N N . LYS A 1 191 ? -2.802 -2.974 27.816 1.00 91.56 191 LYS A N 1
ATOM 1494 C CA . LYS A 1 191 ? -1.602 -3.788 27.633 1.00 91.56 191 LYS A CA 1
ATOM 1495 C C . LYS A 1 191 ? -0.594 -3.070 26.740 1.00 91.56 191 LYS A C 1
ATOM 1497 O O . LYS A 1 191 ? -0.898 -2.616 25.634 1.00 91.56 191 LYS A O 1
ATOM 1502 N N . SER A 1 192 ? 0.652 -3.023 27.202 1.00 89.12 192 SER A N 1
ATOM 1503 C CA . SER A 1 192 ? 1.775 -2.479 26.430 1.00 89.12 192 SER A CA 1
ATOM 1504 C C . SER A 1 192 ? 2.165 -3.384 25.256 1.00 89.12 192 SER A C 1
ATOM 1506 O O . SER A 1 192 ? 2.569 -2.893 24.205 1.00 89.12 192 SER A O 1
ATOM 1508 N N . SER A 1 193 ? 1.998 -4.701 25.406 1.00 93.38 193 SER A N 1
ATOM 1509 C CA . SER A 1 193 ? 2.378 -5.690 24.395 1.00 93.38 193 SER A CA 1
ATOM 1510 C C . SER A 1 193 ? 1.332 -5.846 23.287 1.00 93.38 193 SER A C 1
ATOM 1512 O O . SER A 1 193 ? 0.127 -5.905 23.544 1.00 93.38 193 SER A O 1
ATOM 1514 N N . TYR A 1 194 ? 1.809 -5.974 22.047 1.00 93.19 194 TYR A N 1
ATOM 1515 C CA . TYR A 1 194 ? 0.974 -6.275 20.888 1.00 93.19 194 TYR A CA 1
ATOM 1516 C C . TYR A 1 194 ? 0.694 -7.781 20.783 1.00 93.19 194 TYR A C 1
ATOM 1518 O O . TYR A 1 194 ? 1.602 -8.598 20.963 1.00 93.19 194 TYR A O 1
ATOM 1526 N N . PRO A 1 195 ? -0.544 -8.184 20.452 1.00 93.50 195 PRO A N 1
ATOM 1527 C CA . PRO A 1 195 ? -0.839 -9.583 20.184 1.00 93.50 195 PRO A CA 1
ATOM 1528 C C . PRO A 1 195 ? -0.134 -10.046 18.900 1.00 93.50 195 PRO A C 1
ATOM 1530 O O . PRO A 1 195 ? 0.034 -9.271 17.962 1.00 93.50 195 PRO A O 1
ATOM 1533 N N . THR A 1 196 ? 0.175 -11.343 18.802 1.00 93.44 196 THR A N 1
ATOM 1534 C CA . THR A 1 196 ? 0.729 -11.959 17.576 1.00 93.44 196 THR A CA 1
ATOM 1535 C C . THR A 1 196 ? -0.116 -11.663 16.333 1.00 93.44 196 THR A C 1
ATOM 1537 O O . THR A 1 196 ? 0.410 -11.514 15.235 1.00 93.44 196 THR A O 1
ATOM 1540 N N . PHE A 1 197 ? -1.435 -11.562 16.509 1.00 91.56 197 PHE A N 1
ATOM 1541 C CA . PHE A 1 197 ? -2.376 -11.183 15.465 1.00 91.56 197 PHE A CA 1
ATOM 1542 C C . PHE A 1 197 ? -3.240 -10.025 15.955 1.00 91.56 197 PHE A C 1
ATOM 1544 O O . PHE A 1 197 ? -3.967 -10.172 16.941 1.00 91.56 197 PHE A O 1
ATOM 1551 N N . ALA A 1 198 ? -3.180 -8.901 15.244 1.00 94.19 198 ALA A N 1
ATOM 1552 C CA . ALA A 1 198 ? -3.936 -7.699 15.567 1.00 94.19 198 ALA A CA 1
ATOM 1553 C C . ALA A 1 198 ? -5.462 -7.897 15.396 1.00 94.19 198 ALA A C 1
ATOM 1555 O O . ALA A 1 198 ? -5.886 -8.630 14.493 1.00 94.19 198 ALA A O 1
ATOM 1556 N N . PRO A 1 199 ? -6.302 -7.221 16.204 1.00 95.69 199 PRO A N 1
ATOM 1557 C CA . PRO A 1 199 ? -7.762 -7.236 16.089 1.00 95.69 199 PRO A CA 1
ATOM 1558 C C . PRO A 1 199 ? -8.291 -6.928 14.688 1.00 95.69 199 PRO A C 1
ATOM 1560 O O . PRO A 1 199 ? -9.246 -7.572 14.257 1.00 95.69 199 PRO A O 1
ATOM 1563 N N . ILE A 1 200 ? -7.648 -6.016 13.947 1.00 94.25 200 ILE A N 1
ATOM 1564 C CA . ILE A 1 200 ? -8.015 -5.649 12.567 1.00 94.25 200 ILE A CA 1
ATOM 1565 C C . ILE A 1 200 ? -8.079 -6.849 11.614 1.00 94.25 200 ILE A C 1
ATOM 1567 O O . ILE A 1 200 ? -8.753 -6.778 10.589 1.00 94.25 200 ILE A O 1
ATOM 1571 N N . LEU A 1 201 ? -7.408 -7.960 11.940 1.00 91.38 201 LEU A N 1
ATOM 1572 C CA . LEU A 1 201 ? -7.423 -9.186 11.144 1.00 91.38 201 LEU A CA 1
ATOM 1573 C C . LEU A 1 201 ? -8.690 -10.026 11.354 1.00 91.38 201 LEU A C 1
ATOM 1575 O O . LEU A 1 201 ? -8.957 -10.931 10.562 1.00 91.38 201 LEU A O 1
ATOM 1579 N N . TYR A 1 202 ? -9.478 -9.745 12.392 1.00 93.62 202 TYR A N 1
ATOM 1580 C CA . TYR A 1 202 ? -10.645 -10.529 12.776 1.00 93.62 202 TYR A CA 1
ATOM 1581 C C . TYR A 1 202 ? -11.961 -9.781 12.508 1.00 93.62 202 TYR A C 1
ATOM 1583 O O . TYR A 1 202 ? -12.013 -8.551 12.584 1.00 93.62 202 TYR A O 1
ATOM 1591 N N . PRO A 1 203 ? -13.066 -10.500 12.239 1.00 91.44 203 PRO A N 1
ATOM 1592 C CA . PRO A 1 203 ? -14.390 -9.892 12.168 1.00 91.44 203 PRO A CA 1
ATOM 1593 C C . PRO A 1 203 ? -14.748 -9.174 13.470 1.00 91.44 203 PRO A C 1
ATOM 1595 O O . PRO A 1 203 ? -14.583 -9.734 14.556 1.00 91.44 203 PRO A O 1
ATOM 1598 N N . ASN A 1 204 ? -15.293 -7.961 13.355 1.00 91.38 204 ASN A N 1
ATOM 1599 C CA . ASN A 1 204 ? -15.748 -7.147 14.488 1.00 91.38 204 ASN A CA 1
ATOM 1600 C C . ASN A 1 204 ? -14.672 -6.933 15.569 1.00 91.38 204 ASN A C 1
ATOM 1602 O O . ASN A 1 204 ? -15.018 -6.762 16.734 1.00 91.38 204 ASN A O 1
ATOM 1606 N N . LEU A 1 205 ? -13.385 -7.009 15.199 1.00 93.19 205 LEU A N 1
ATOM 1607 C CA . LEU A 1 205 ? -12.236 -6.852 16.100 1.00 93.19 205 LEU A CA 1
ATOM 1608 C C . LEU A 1 205 ? -12.195 -7.871 17.258 1.00 93.19 205 LEU A C 1
ATOM 1610 O O . LEU A 1 205 ? -11.525 -7.656 18.264 1.00 93.19 205 LEU A O 1
ATOM 1614 N N . LYS A 1 206 ? -12.891 -9.011 17.126 1.00 93.75 206 LYS A N 1
ATOM 1615 C CA . LYS A 1 206 ? -12.963 -10.059 18.160 1.00 93.75 206 LYS A CA 1
ATOM 1616 C C . LYS A 1 206 ? -12.138 -11.277 17.767 1.00 93.75 206 LYS A C 1
ATOM 1618 O O . LYS A 1 206 ? -12.372 -11.869 16.714 1.00 93.75 206 LYS A O 1
ATOM 1623 N N . LYS A 1 207 ? -11.218 -11.697 18.642 1.00 93.94 207 LYS A N 1
ATOM 1624 C CA . LYS A 1 207 ? -10.333 -12.841 18.385 1.00 93.94 207 LYS A CA 1
ATOM 1625 C C . LYS A 1 207 ? -11.140 -14.110 18.104 1.00 93.94 207 LYS A C 1
ATOM 1627 O O . LYS A 1 207 ? -11.924 -14.572 18.931 1.00 93.94 207 LYS A O 1
ATOM 1632 N N . ASN A 1 208 ? -10.924 -14.681 16.925 1.00 93.25 208 ASN A N 1
ATOM 1633 C CA . ASN A 1 208 ? -11.462 -15.972 16.522 1.00 93.25 208 ASN A CA 1
ATOM 1634 C C . ASN A 1 208 ? -10.565 -16.558 15.436 1.00 93.25 208 ASN A C 1
ATOM 1636 O O . ASN A 1 208 ? -10.702 -16.216 14.263 1.00 93.25 208 ASN A O 1
ATOM 1640 N N . ASP A 1 209 ? -9.664 -17.453 15.822 1.00 90.06 209 ASP A N 1
ATOM 1641 C CA . ASP A 1 209 ? -8.619 -17.979 14.936 1.00 90.06 209 ASP A CA 1
ATOM 1642 C C . ASP A 1 209 ? -9.202 -18.741 13.731 1.00 90.06 209 ASP A C 1
ATOM 1644 O O . ASP A 1 209 ? -8.633 -18.731 12.643 1.00 90.06 209 ASP A O 1
ATOM 1648 N N . LYS A 1 210 ? -10.418 -19.300 13.858 1.00 87.75 210 LYS A N 1
ATOM 1649 C CA . LYS A 1 210 ? -11.152 -19.928 12.737 1.00 87.75 210 LYS A CA 1
ATOM 1650 C C . LYS A 1 210 ? -11.649 -18.916 11.696 1.00 87.75 210 LYS A C 1
ATOM 1652 O O . LYS A 1 210 ? -12.118 -19.310 10.628 1.00 87.75 210 LYS A O 1
ATOM 1657 N N . LYS A 1 211 ? -11.616 -17.627 12.033 1.00 84.94 211 LYS A N 1
ATOM 1658 C CA . LYS A 1 211 ? -12.049 -16.499 11.205 1.00 84.94 211 LYS A CA 1
ATOM 1659 C C . LYS A 1 211 ? -10.933 -15.476 10.967 1.00 84.94 211 LYS A C 1
ATOM 1661 O O . LYS A 1 211 ? -11.222 -14.335 10.611 1.00 84.94 211 LYS A O 1
ATOM 1666 N N . LEU A 1 212 ? -9.673 -15.862 11.156 1.00 85.62 212 LEU A N 1
ATOM 1667 C CA . LEU A 1 212 ? -8.532 -15.005 10.845 1.00 85.62 212 LEU A CA 1
ATOM 1668 C C . LEU A 1 212 ? -8.593 -14.540 9.374 1.00 85.62 212 LEU A C 1
ATOM 1670 O O . LEU A 1 212 ? -8.959 -15.313 8.488 1.00 85.62 212 LEU A O 1
ATOM 1674 N N . PHE A 1 213 ? -8.267 -13.268 9.135 1.00 81.88 213 PHE A N 1
ATOM 1675 C CA . PHE A 1 213 ? -8.327 -12.574 7.839 1.00 81.88 213 PHE A CA 1
ATOM 1676 C C . PHE A 1 213 ? -9.732 -12.334 7.263 1.00 81.88 213 PHE A C 1
ATOM 1678 O O . PHE A 1 213 ? -9.870 -12.007 6.087 1.00 81.88 213 PHE A O 1
ATOM 1685 N N . GLN A 1 214 ? -10.785 -12.450 8.077 1.00 83.06 214 GLN A N 1
ATOM 1686 C CA . GLN A 1 214 ? -12.176 -12.216 7.649 1.00 83.06 214 GLN A CA 1
ATOM 1687 C C . GLN A 1 214 ? -12.720 -10.846 8.088 1.00 83.06 214 GLN A C 1
ATOM 1689 O O . GLN A 1 214 ? -13.929 -10.657 8.219 1.00 83.06 214 GLN A O 1
ATOM 1694 N N . SER A 1 215 ? -11.846 -9.878 8.345 1.00 89.38 215 SER A N 1
ATOM 1695 C CA . SER A 1 215 ? -12.250 -8.502 8.638 1.00 89.38 215 SER A CA 1
ATOM 1696 C C . SER A 1 215 ? -12.717 -7.768 7.377 1.00 89.38 215 SER A C 1
ATOM 1698 O O . SER A 1 215 ? -12.043 -7.811 6.346 1.00 89.38 215 SER A O 1
ATOM 1700 N N . MET A 1 216 ? -13.837 -7.039 7.465 1.00 82.12 216 MET A N 1
ATOM 1701 C CA . MET A 1 216 ? -14.320 -6.183 6.367 1.00 82.12 216 MET A CA 1
ATOM 1702 C C . MET A 1 216 ? -13.321 -5.092 5.993 1.00 82.12 216 MET A C 1
ATOM 1704 O O . MET A 1 216 ? -13.220 -4.732 4.823 1.00 82.12 216 MET A O 1
ATOM 1708 N N . ILE A 1 217 ? -12.539 -4.623 6.966 1.00 86.06 217 ILE A N 1
ATOM 1709 C CA . ILE A 1 217 ? -11.499 -3.615 6.757 1.00 86.06 217 ILE A CA 1
ATOM 1710 C C . ILE A 1 217 ? -10.462 -4.138 5.754 1.00 86.06 217 ILE A C 1
ATOM 1712 O O . ILE A 1 217 ? -10.102 -3.438 4.811 1.00 86.06 217 ILE A O 1
ATOM 1716 N N . LEU A 1 218 ? -10.047 -5.405 5.884 1.00 84.31 218 LEU A N 1
ATOM 1717 C CA . LEU A 1 218 ? -9.108 -6.034 4.948 1.00 84.31 218 LEU A CA 1
ATOM 1718 C C . LEU A 1 218 ? -9.712 -6.223 3.553 1.00 84.31 218 LEU A C 1
ATOM 1720 O O . LEU A 1 218 ? -9.012 -6.062 2.554 1.00 84.31 218 LEU A O 1
ATOM 1724 N N . VAL A 1 219 ? -11.005 -6.546 3.470 1.00 79.62 219 VAL A N 1
ATOM 1725 C CA . VAL A 1 219 ? -11.713 -6.681 2.188 1.00 79.62 219 VAL A CA 1
ATOM 1726 C C . VAL A 1 219 ? -11.773 -5.333 1.466 1.00 79.62 219 VAL A C 1
ATOM 1728 O O . VAL A 1 219 ? -11.436 -5.261 0.283 1.00 79.62 219 VAL A O 1
ATOM 1731 N N . HIS A 1 220 ? -12.133 -4.259 2.175 1.00 78.81 220 HIS A N 1
ATOM 1732 C CA . HIS A 1 220 ? -12.148 -2.902 1.626 1.00 78.81 220 HIS A CA 1
ATOM 1733 C C . HIS A 1 220 ? -10.751 -2.439 1.217 1.00 78.81 220 HIS A C 1
ATOM 1735 O O . HIS A 1 220 ? -10.579 -1.968 0.093 1.00 78.81 220 HIS A O 1
ATOM 1741 N N . ALA A 1 221 ? -9.746 -2.639 2.074 1.00 80.00 221 ALA A N 1
ATOM 1742 C CA . ALA A 1 221 ? -8.362 -2.309 1.759 1.00 80.00 221 ALA A CA 1
ATOM 1743 C C . ALA A 1 221 ? -7.899 -3.035 0.489 1.00 80.00 221 ALA A C 1
ATOM 1745 O O . ALA A 1 221 ? -7.399 -2.396 -0.432 1.00 80.00 221 ALA A O 1
ATOM 1746 N N . ARG A 1 222 ? -8.151 -4.348 0.385 1.00 75.19 222 ARG A N 1
ATOM 1747 C CA . ARG A 1 222 ? -7.796 -5.154 -0.793 1.00 75.19 222 ARG A CA 1
ATOM 1748 C C . ARG A 1 222 ? -8.495 -4.684 -2.067 1.00 75.19 222 ARG A C 1
ATOM 1750 O O . ARG A 1 222 ? -7.892 -4.723 -3.138 1.00 75.19 222 ARG A O 1
ATOM 1757 N N . PHE A 1 223 ? -9.757 -4.274 -1.976 1.00 74.19 223 PHE A N 1
ATOM 1758 C CA . PHE A 1 223 ? -10.467 -3.721 -3.123 1.00 74.19 223 PHE A CA 1
ATOM 1759 C C . PHE A 1 223 ? -9.868 -2.379 -3.560 1.00 74.19 223 PHE A C 1
ATOM 1761 O O . PHE A 1 223 ? -9.604 -2.197 -4.742 1.00 74.19 223 PHE A O 1
ATOM 1768 N N . ILE A 1 224 ? -9.585 -1.484 -2.614 1.00 73.44 224 ILE A N 1
ATOM 1769 C CA . ILE A 1 224 ? -9.059 -0.140 -2.889 1.00 73.44 224 ILE A CA 1
ATOM 1770 C C . ILE A 1 224 ? -7.647 -0.178 -3.481 1.00 73.44 224 ILE A C 1
ATOM 1772 O O . ILE A 1 224 ? -7.353 0.592 -4.389 1.00 73.44 224 ILE A O 1
ATOM 1776 N N . VAL A 1 225 ? -6.777 -1.077 -3.008 1.00 68.50 225 VAL A N 1
ATOM 1777 C CA . VAL A 1 225 ? -5.421 -1.235 -3.578 1.00 68.50 225 VAL A CA 1
ATOM 1778 C C . VAL A 1 225 ? -5.416 -1.982 -4.906 1.00 68.50 225 VAL A C 1
ATOM 1780 O O . VAL A 1 225 ? -4.386 -2.061 -5.574 1.00 68.50 225 VAL A O 1
ATOM 1783 N N . SER A 1 226 ? -6.542 -2.578 -5.291 1.00 70.81 226 SER A N 1
ATOM 1784 C CA . SER A 1 226 ? -6.618 -3.278 -6.557 1.00 70.81 226 SER A CA 1
ATOM 1785 C C . SER A 1 226 ? -6.636 -2.282 -7.718 1.00 70.81 226 SER A C 1
ATOM 1787 O O . SER A 1 226 ? -7.388 -1.315 -7.673 1.00 70.81 226 SER A O 1
ATOM 1789 N N . PRO A 1 227 ? -5.970 -2.580 -8.849 1.00 63.28 227 PRO A N 1
ATOM 1790 C CA . PRO A 1 227 ? -6.047 -1.762 -10.066 1.00 63.28 227 PRO A CA 1
ATOM 1791 C C . PRO A 1 227 ? -7.428 -1.791 -10.757 1.00 63.28 227 PRO A C 1
ATOM 1793 O O . PRO A 1 227 ? -7.552 -1.406 -11.916 1.00 63.28 227 PRO A O 1
ATOM 1796 N N . ASN A 1 228 ? -8.475 -2.300 -10.098 1.00 64.31 228 ASN A N 1
ATOM 1797 C CA . ASN A 1 228 ? -9.795 -2.412 -10.707 1.00 64.31 228 ASN A CA 1
ATOM 1798 C C . ASN A 1 228 ? -10.621 -1.178 -10.377 1.00 64.31 228 ASN A C 1
ATOM 1800 O O . ASN A 1 228 ? -10.809 -0.831 -9.219 1.00 64.31 228 ASN A O 1
ATOM 1804 N N . ILE A 1 229 ? -11.161 -0.562 -11.422 1.00 58.88 229 ILE A N 1
ATOM 1805 C CA . ILE A 1 229 ? -11.956 0.666 -11.337 1.00 58.88 229 ILE A CA 1
ATOM 1806 C C . ILE A 1 229 ? -13.410 0.354 -10.924 1.00 58.88 229 ILE A C 1
ATOM 1808 O O . ILE A 1 229 ? -14.155 1.235 -10.502 1.00 58.88 229 ILE A O 1
ATOM 1812 N N . ARG A 1 230 ? -13.833 -0.911 -11.056 1.00 62.06 230 ARG A N 1
ATOM 1813 C CA . ARG A 1 230 ? -15.191 -1.393 -10.773 1.00 62.06 230 ARG A CA 1
ATOM 1814 C C . ARG A 1 230 ? -15.146 -2.685 -9.960 1.00 62.06 230 ARG A C 1
ATOM 1816 O O . ARG A 1 230 ? -14.273 -3.527 -10.178 1.00 62.06 230 ARG A O 1
ATOM 1823 N N . PHE A 1 231 ? -16.100 -2.846 -9.041 1.00 61.03 231 PHE A N 1
ATOM 1824 C CA . PHE A 1 231 ? -16.304 -4.083 -8.278 1.00 61.03 231 PHE A CA 1
ATOM 1825 C C . PHE A 1 231 ? -17.078 -5.096 -9.138 1.00 61.03 231 PHE A C 1
ATOM 1827 O O . PHE A 1 231 ? -18.265 -5.335 -8.939 1.00 61.03 231 PHE A O 1
ATOM 1834 N N . GLU A 1 232 ? -16.421 -5.626 -10.167 1.00 74.38 232 GLU A N 1
ATOM 1835 C CA . GLU A 1 232 ? -16.985 -6.657 -11.046 1.00 74.38 232 GLU A CA 1
ATOM 1836 C C . GLU A 1 232 ? -16.736 -8.061 -10.476 1.00 74.38 232 GLU A C 1
ATOM 1838 O O . GLU A 1 232 ? -15.856 -8.259 -9.636 1.00 74.38 232 GLU A O 1
ATOM 1843 N N . GLN A 1 233 ? -17.494 -9.061 -10.944 1.00 77.62 233 GLN A N 1
ATOM 1844 C CA . GLN A 1 233 ? -17.398 -10.445 -10.457 1.00 77.62 233 GLN A CA 1
ATOM 1845 C C . GLN A 1 233 ? -15.964 -10.995 -10.506 1.00 77.62 233 GLN A C 1
ATOM 1847 O O . GLN A 1 233 ? -15.524 -11.684 -9.580 1.00 77.62 233 GLN A O 1
ATOM 1852 N N . GLN A 1 234 ? -15.226 -10.646 -11.556 1.00 83.31 234 GLN A N 1
ATOM 1853 C CA . GLN A 1 234 ? -13.796 -10.868 -11.671 1.00 83.31 234 GLN A CA 1
ATOM 1854 C C . GLN A 1 234 ? -13.131 -9.559 -12.088 1.00 83.31 234 GLN A C 1
ATOM 1856 O O . GLN A 1 234 ? -13.557 -8.921 -13.044 1.00 83.31 234 GLN A O 1
ATOM 1861 N N . GLY A 1 235 ? -12.084 -9.153 -11.375 1.00 77.44 235 GLY A N 1
ATOM 1862 C CA . GLY A 1 235 ? -11.351 -7.934 -11.684 1.00 77.44 235 GLY A CA 1
ATOM 1863 C C . GLY A 1 235 ? -10.737 -7.969 -13.076 1.00 77.44 235 GLY A C 1
ATOM 1864 O O . GLY A 1 235 ? -9.902 -8.833 -13.339 1.00 77.44 235 GLY A O 1
ATOM 1865 N N . ALA A 1 236 ? -11.083 -7.008 -13.933 1.00 67.88 236 ALA A N 1
ATOM 1866 C CA . ALA A 1 236 ? -10.568 -6.922 -15.300 1.00 67.88 236 ALA A CA 1
ATOM 1867 C C . ALA A 1 236 ? -9.027 -6.900 -15.367 1.00 67.88 236 ALA A C 1
ATOM 1869 O O . ALA A 1 236 ? -8.434 -7.520 -16.249 1.00 67.88 236 ALA A O 1
ATOM 1870 N N . HIS A 1 237 ? -8.375 -6.239 -14.404 1.00 59.25 237 HIS A N 1
ATOM 1871 C CA . HIS A 1 237 ? -6.917 -6.086 -14.373 1.00 59.25 237 HIS A CA 1
ATOM 1872 C C . HIS A 1 237 ? -6.246 -7.066 -13.408 1.00 59.25 237 HIS A C 1
ATOM 1874 O O . HIS A 1 237 ? -5.265 -7.717 -13.763 1.00 59.25 237 HIS A O 1
ATOM 1880 N N . SER A 1 238 ? -6.778 -7.210 -12.189 1.00 66.62 238 SER A N 1
ATOM 1881 C CA . SER A 1 238 ? -6.174 -8.091 -11.174 1.00 66.62 238 SER A CA 1
ATOM 1882 C C . SER A 1 238 ? -6.477 -9.576 -11.392 1.00 66.62 238 SER A C 1
ATOM 1884 O O . SER A 1 238 ? -5.803 -10.427 -10.815 1.00 66.62 238 SER A O 1
ATOM 1886 N N . ARG A 1 239 ? -7.518 -9.893 -12.177 1.00 74.81 239 ARG A N 1
ATOM 1887 C CA . ARG A 1 239 ? -8.113 -11.232 -12.340 1.00 74.81 239 ARG A CA 1
ATOM 1888 C C . ARG A 1 239 ? -8.615 -11.876 -11.042 1.00 74.81 239 ARG A C 1
ATOM 1890 O O . ARG A 1 239 ? -8.994 -13.049 -11.060 1.00 74.81 239 ARG A O 1
ATOM 1897 N N . ILE A 1 240 ? -8.667 -11.129 -9.936 1.00 72.50 240 ILE A N 1
ATOM 1898 C CA . ILE A 1 240 ? -9.211 -11.587 -8.652 1.00 72.50 240 ILE A CA 1
ATOM 1899 C C . ILE A 1 240 ? -10.713 -11.822 -8.813 1.00 72.50 240 ILE A C 1
ATOM 1901 O O . ILE A 1 240 ? -11.427 -10.958 -9.316 1.00 72.50 240 ILE A O 1
ATOM 1905 N N . ASN A 1 241 ? -11.204 -12.980 -8.376 1.00 79.31 241 ASN A N 1
ATOM 1906 C CA . ASN A 1 241 ? -12.630 -13.295 -8.400 1.00 79.31 241 ASN A CA 1
ATOM 1907 C C . ASN A 1 241 ? -13.315 -12.723 -7.147 1.00 79.31 241 ASN A C 1
ATOM 1909 O O . ASN A 1 241 ? -13.526 -13.432 -6.162 1.00 79.31 241 ASN A O 1
ATOM 1913 N N . TYR A 1 242 ? -13.636 -11.427 -7.181 1.00 73.19 242 TYR A N 1
ATOM 1914 C CA . TYR A 1 242 ? -14.279 -10.734 -6.063 1.00 73.19 242 TYR A CA 1
ATOM 1915 C C . TYR A 1 242 ? -15.631 -11.327 -5.707 1.00 73.19 242 TYR A C 1
ATOM 1917 O O . TYR A 1 242 ? -15.970 -11.350 -4.531 1.00 73.19 242 TYR A O 1
ATOM 1925 N N . GLN A 1 243 ? -16.383 -11.857 -6.677 1.00 71.62 243 GLN A N 1
ATOM 1926 C CA . GLN A 1 243 ? -17.651 -12.519 -6.381 1.00 71.62 243 GLN A CA 1
ATOM 1927 C C . GLN A 1 243 ? -17.438 -13.781 -5.558 1.00 71.62 243 GLN A C 1
ATOM 1929 O O . GLN A 1 243 ? -18.210 -14.045 -4.647 1.00 71.62 243 GLN A O 1
ATOM 1934 N N . LYS A 1 244 ? -16.412 -14.578 -5.869 1.00 78.12 244 LYS A N 1
ATOM 1935 C CA . LYS A 1 244 ? -16.087 -15.779 -5.099 1.00 78.12 244 LYS A CA 1
ATOM 1936 C C . LYS A 1 244 ? -15.644 -15.404 -3.691 1.00 78.12 244 LYS A C 1
ATOM 1938 O O . LYS A 1 244 ? -16.128 -16.012 -2.741 1.00 78.12 244 LYS A O 1
ATOM 1943 N N . ASP A 1 245 ? -14.793 -14.392 -3.558 1.00 73.25 245 ASP A N 1
ATOM 1944 C CA . ASP A 1 245 ? -14.329 -13.901 -2.257 1.00 73.25 245 ASP A CA 1
ATOM 1945 C C . ASP A 1 245 ? -15.499 -13.323 -1.435 1.00 73.25 245 ASP A C 1
ATOM 1947 O O . ASP A 1 245 ? -15.673 -13.670 -0.267 1.00 73.25 245 ASP A O 1
ATOM 1951 N N . PHE A 1 246 ? -16.372 -12.532 -2.064 1.00 68.25 246 PHE A N 1
ATOM 1952 C CA . PHE A 1 246 ? -17.581 -11.974 -1.460 1.00 68.25 246 PHE A CA 1
ATOM 1953 C C . PHE A 1 246 ? -18.613 -13.049 -1.111 1.00 68.25 246 PHE A C 1
ATOM 1955 O O . PHE A 1 246 ? -19.166 -13.033 -0.018 1.00 68.25 246 PHE A O 1
ATOM 1962 N N . ASN A 1 247 ? -18.868 -14.019 -1.991 1.00 72.31 247 ASN A N 1
ATOM 1963 C CA . ASN A 1 247 ? -19.777 -15.135 -1.724 1.00 72.31 247 ASN A CA 1
ATOM 1964 C C . ASN A 1 247 ? -19.246 -16.000 -0.588 1.00 72.31 247 ASN A C 1
ATOM 1966 O O . ASN A 1 247 ? -20.006 -16.381 0.298 1.00 72.31 247 ASN A O 1
ATOM 1970 N N . ARG A 1 248 ? -17.936 -16.263 -0.569 1.00 74.31 248 ARG A N 1
ATOM 1971 C CA . ARG A 1 248 ? -17.291 -16.971 0.533 1.00 74.31 248 ARG A CA 1
ATOM 1972 C C . ARG A 1 248 ? -17.483 -16.215 1.841 1.00 74.31 248 ARG A C 1
ATOM 1974 O O . ARG A 1 248 ? -17.815 -16.827 2.853 1.00 74.31 248 ARG A O 1
ATOM 1981 N N . TYR A 1 249 ? -17.329 -14.897 1.809 1.00 65.31 249 TYR A N 1
ATOM 1982 C CA . TYR A 1 249 ? -17.587 -14.032 2.949 1.00 65.31 249 TYR A CA 1
ATOM 1983 C C . TYR A 1 249 ? -19.066 -14.052 3.386 1.00 65.31 249 TYR A C 1
ATOM 1985 O O . TYR A 1 249 ? -19.370 -14.268 4.559 1.00 65.31 249 TYR A O 1
ATOM 1993 N N . LYS A 1 250 ? -20.004 -13.939 2.442 1.00 64.50 250 LYS A N 1
ATOM 1994 C CA . LYS A 1 250 ? -21.453 -14.014 2.675 1.00 64.50 250 LYS A CA 1
ATOM 1995 C C . LYS A 1 250 ? -21.865 -15.358 3.280 1.00 64.50 250 LYS A C 1
ATOM 1997 O O . LYS A 1 250 ? -22.636 -15.386 4.233 1.00 64.50 250 LYS A O 1
ATOM 2002 N N . GLU A 1 251 ? -21.318 -16.469 2.790 1.00 71.00 251 GLU A N 1
ATOM 2003 C CA . GLU A 1 251 ? -21.533 -17.795 3.378 1.00 71.00 251 GLU A CA 1
ATOM 2004 C C . GLU A 1 251 ? -21.071 -17.861 4.830 1.00 71.00 251 GLU A C 1
ATOM 2006 O O . GLU A 1 251 ? -21.746 -18.456 5.664 1.00 71.00 251 GLU A O 1
ATOM 2011 N N . ILE A 1 252 ? -19.916 -17.273 5.141 1.00 66.38 252 ILE A N 1
ATOM 2012 C CA . ILE A 1 252 ? -19.379 -17.232 6.502 1.00 66.38 252 ILE A CA 1
ATOM 2013 C C . ILE A 1 252 ? -20.304 -16.430 7.422 1.00 66.38 252 ILE A C 1
ATOM 2015 O O . ILE A 1 252 ? -20.521 -16.843 8.565 1.00 66.38 252 ILE A O 1
ATOM 2019 N N . LEU A 1 253 ? -20.857 -15.313 6.940 1.00 56.22 253 LEU A N 1
ATOM 2020 C CA . LEU A 1 253 ? -21.826 -14.514 7.689 1.00 56.22 253 LEU A CA 1
ATOM 2021 C C . LEU A 1 253 ? -23.122 -15.292 7.938 1.00 56.22 253 LEU A C 1
ATOM 2023 O O . LEU A 1 253 ? -23.546 -15.398 9.086 1.00 56.22 253 LEU A O 1
ATOM 2027 N N . ILE A 1 254 ? -23.695 -15.916 6.904 1.00 68.06 254 ILE A N 1
ATOM 2028 C CA . ILE A 1 254 ? -24.931 -16.710 7.010 1.00 68.06 254 ILE A CA 1
ATOM 2029 C C . ILE A 1 254 ? -24.733 -17.914 7.942 1.00 68.06 254 ILE A C 1
ATOM 2031 O O . ILE A 1 254 ? -25.507 -18.113 8.876 1.00 68.06 254 ILE A O 1
ATOM 2035 N N . LYS A 1 255 ? -23.648 -18.679 7.760 1.00 71.38 255 LYS A N 1
ATOM 2036 C CA . LYS A 1 255 ? -23.282 -19.807 8.639 1.00 71.38 255 LYS A CA 1
ATOM 2037 C C . LYS A 1 255 ? -22.954 -19.356 10.063 1.00 71.38 255 LYS A C 1
ATOM 2039 O O . LYS A 1 255 ? -23.000 -20.162 10.988 1.00 71.38 255 LYS A O 1
ATOM 2044 N N . GLY A 1 256 ? -22.564 -18.095 10.242 1.00 63.41 256 GLY A N 1
ATOM 2045 C CA . GLY A 1 256 ? -22.386 -17.469 11.547 1.00 63.41 256 GLY A CA 1
ATOM 2046 C C . GLY A 1 256 ? -23.715 -17.128 12.219 1.00 63.41 256 GLY A C 1
ATOM 2047 O O . GLY A 1 256 ? -23.857 -17.401 13.406 1.00 63.41 256 GLY A O 1
ATOM 2048 N N . ALA A 1 257 ? -24.671 -16.586 11.462 1.00 52.19 257 ALA A N 1
ATOM 2049 C CA . ALA A 1 257 ? -25.994 -16.181 11.940 1.00 52.19 257 ALA A CA 1
ATOM 2050 C C . ALA A 1 257 ? -26.899 -17.371 12.302 1.00 52.19 257 ALA A C 1
ATOM 2052 O O . ALA A 1 257 ? -27.708 -17.277 13.214 1.00 52.19 257 ALA A O 1
ATOM 2053 N N . GLN A 1 258 ? -26.733 -18.512 11.630 1.00 58.91 258 GLN A N 1
ATOM 2054 C CA . GLN A 1 258 ? -27.529 -19.724 11.863 1.00 58.91 258 GLN A CA 1
ATOM 2055 C C . GLN A 1 258 ? -27.033 -20.592 13.031 1.00 58.91 258 GLN A C 1
ATOM 2057 O O . GLN A 1 258 ? -27.500 -21.716 13.197 1.00 58.91 258 GLN A O 1
ATOM 2062 N N . ARG A 1 259 ? -26.068 -20.127 13.838 1.00 55.81 259 ARG A N 1
ATOM 2063 C CA . ARG A 1 259 ? -25.630 -20.873 15.026 1.00 55.81 259 ARG A CA 1
ATOM 2064 C C . ARG A 1 259 ? -26.596 -20.599 16.186 1.00 55.81 259 ARG A C 1
ATOM 2066 O O . ARG A 1 259 ? -26.591 -19.479 16.686 1.00 55.81 259 ARG A O 1
ATOM 2073 N N . PRO A 1 260 ? -27.349 -21.601 16.673 1.00 47.56 260 PRO A N 1
ATOM 2074 C CA . PRO A 1 260 ? -28.431 -21.408 17.645 1.00 47.56 260 PRO A CA 1
ATOM 2075 C C . PRO A 1 260 ? -27.980 -21.051 19.078 1.00 47.56 260 PRO A C 1
ATOM 2077 O O . PRO A 1 260 ? -28.821 -20.952 19.957 1.00 47.56 260 PRO A O 1
ATOM 2080 N N . ASN A 1 261 ? -26.682 -20.818 19.320 1.00 48.81 261 ASN A N 1
ATOM 2081 C CA . ASN A 1 261 ? -26.119 -20.525 20.648 1.00 48.81 261 ASN A CA 1
ATOM 2082 C C . ASN A 1 261 ? -25.289 -19.226 20.676 1.00 48.81 261 ASN A C 1
ATOM 2084 O O . ASN A 1 261 ? -24.264 -19.161 21.357 1.00 48.81 261 ASN A O 1
ATOM 2088 N N . LEU A 1 262 ? -25.671 -18.194 19.914 1.00 47.59 262 LEU A N 1
ATOM 2089 C CA . LEU A 1 262 ? -25.210 -16.844 20.252 1.00 47.59 262 LEU A CA 1
ATOM 2090 C C . LEU A 1 262 ? -26.086 -16.313 21.398 1.00 47.59 262 LEU A C 1
ATOM 2092 O O . LEU A 1 262 ? -27.307 -16.351 21.258 1.00 47.59 262 LEU A O 1
ATOM 2096 N N . PRO A 1 263 ? -25.506 -15.827 22.511 1.00 47.16 263 PRO A N 1
ATOM 2097 C CA . PRO A 1 263 ? -26.287 -15.221 23.581 1.00 47.16 263 PRO A CA 1
ATOM 2098 C C . PRO A 1 263 ? -27.112 -14.060 23.016 1.00 47.16 263 PRO A C 1
ATOM 2100 O O . PRO A 1 263 ? -26.580 -13.191 22.321 1.00 47.16 263 PRO A O 1
ATOM 2103 N N . SER A 1 264 ? -28.409 -14.072 23.320 1.00 47.12 264 SER A N 1
ATOM 2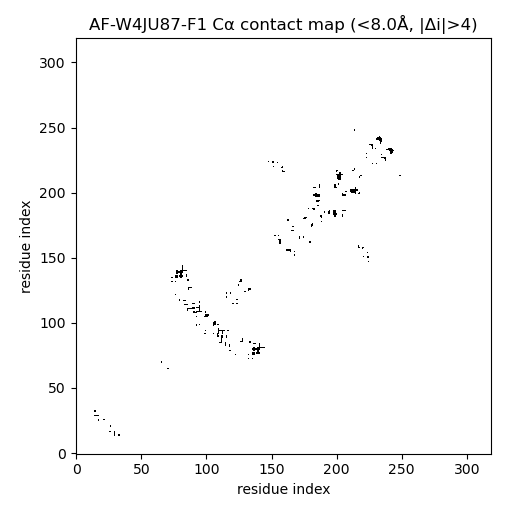104 C CA . SER A 1 264 ? -29.466 -13.201 22.786 1.00 47.12 264 SER A CA 1
ATOM 2105 C C . SER A 1 264 ? -29.229 -11.695 22.984 1.00 47.12 264 SER A C 1
ATOM 2107 O O . SER A 1 264 ? -29.917 -10.875 22.386 1.00 47.12 264 SER A O 1
ATOM 2109 N N . ASN A 1 265 ? -28.205 -11.315 23.749 1.00 44.50 265 ASN A N 1
ATOM 2110 C CA . ASN A 1 265 ? -27.864 -9.934 24.095 1.00 44.50 265 ASN A CA 1
ATOM 2111 C C . ASN A 1 265 ? -27.192 -9.147 22.949 1.00 44.50 265 ASN A C 1
ATOM 2113 O O . ASN A 1 265 ? -26.728 -8.034 23.161 1.00 44.50 265 ASN A O 1
ATOM 2117 N N . LEU A 1 266 ? -27.095 -9.715 21.743 1.00 42.59 266 LEU A N 1
ATOM 2118 C CA . LEU A 1 266 ? -26.484 -9.076 20.566 1.00 42.59 266 LEU A CA 1
ATOM 2119 C C . LEU A 1 266 ? -27.505 -8.573 19.530 1.00 42.59 266 LEU A C 1
ATOM 2121 O O . LEU A 1 266 ? -27.092 -8.110 18.469 1.00 42.59 266 LEU A O 1
ATOM 2125 N N . MET A 1 267 ? -28.809 -8.666 19.820 1.00 35.81 267 MET A N 1
ATOM 2126 C CA . MET A 1 267 ? -29.885 -8.207 18.923 1.00 35.81 267 MET A CA 1
ATOM 2127 C C . MET A 1 267 ? -30.907 -7.260 19.577 1.00 35.81 267 MET A C 1
ATOM 2129 O O . MET A 1 267 ? -31.827 -6.827 18.890 1.00 35.81 267 MET A O 1
ATOM 2133 N N . HIS A 1 268 ? -30.740 -6.860 20.845 1.00 41.41 268 HIS A N 1
ATOM 2134 C CA . HIS A 1 268 ? -31.465 -5.698 21.377 1.00 41.41 268 HIS A CA 1
ATOM 2135 C C . HIS A 1 268 ? -30.747 -4.417 20.973 1.00 41.41 268 HIS A C 1
ATOM 2137 O O . HIS A 1 268 ? -29.980 -3.824 21.722 1.00 41.41 268 HIS A O 1
ATOM 2143 N N . ASN A 1 269 ? -31.009 -4.034 19.729 1.00 48.12 269 ASN A N 1
ATOM 2144 C CA . ASN A 1 269 ? -31.037 -2.644 19.328 1.00 48.12 269 ASN A CA 1
ATOM 2145 C C . ASN A 1 269 ? -32.479 -2.172 19.575 1.00 48.12 269 ASN A C 1
ATOM 2147 O O . ASN A 1 269 ? -33.265 -2.079 18.634 1.00 48.12 269 ASN A O 1
ATOM 2151 N N . ASP A 1 270 ? -32.849 -1.999 20.847 1.00 36.81 270 ASP A N 1
ATOM 2152 C CA . ASP A 1 270 ? -34.103 -1.343 21.205 1.00 36.81 270 ASP A CA 1
ATOM 2153 C C . ASP A 1 270 ? -33.826 0.140 21.396 1.00 36.81 270 ASP A C 1
ATOM 2155 O O . ASP A 1 270 ? -33.098 0.571 22.289 1.00 36.81 270 ASP A O 1
ATOM 2159 N N . ASN A 1 271 ? -34.429 0.904 20.493 1.00 43.66 271 ASN A N 1
ATOM 2160 C CA . ASN A 1 271 ? -34.732 2.300 20.700 1.00 43.66 271 ASN A CA 1
ATOM 2161 C C . ASN A 1 271 ? -35.548 2.410 21.992 1.00 43.66 271 ASN A C 1
ATOM 2163 O O . ASN A 1 271 ? -36.717 2.034 22.008 1.00 43.66 271 ASN A O 1
ATOM 2167 N N . ASN A 1 272 ? -34.947 2.939 23.049 1.00 35.91 272 ASN A N 1
ATOM 2168 C CA . ASN A 1 272 ? -35.677 3.747 24.007 1.00 35.91 272 ASN A CA 1
ATOM 2169 C C . ASN A 1 272 ? -34.753 4.831 24.545 1.00 35.91 272 ASN A C 1
ATOM 2171 O O . ASN A 1 272 ? -33.650 4.571 25.019 1.00 35.91 272 ASN A O 1
ATOM 2175 N N . GLU A 1 273 ? -35.243 6.055 24.393 1.00 50.69 273 GLU A N 1
ATOM 2176 C CA . GLU A 1 273 ? -34.780 7.253 25.060 1.00 50.69 273 GLU A CA 1
ATOM 2177 C C . GLU A 1 273 ? -34.684 7.003 26.566 1.00 50.69 273 GLU A C 1
ATOM 2179 O O . GLU A 1 273 ? -35.695 6.807 27.233 1.00 50.69 273 GLU A O 1
ATOM 2184 N N . GLU A 1 274 ? -33.484 7.119 27.117 1.00 39.59 274 GLU A N 1
ATOM 2185 C CA . GLU A 1 274 ? -33.328 7.785 28.400 1.00 39.59 274 GLU A CA 1
ATOM 2186 C C . GLU A 1 274 ? -32.125 8.717 28.287 1.00 39.59 274 GLU A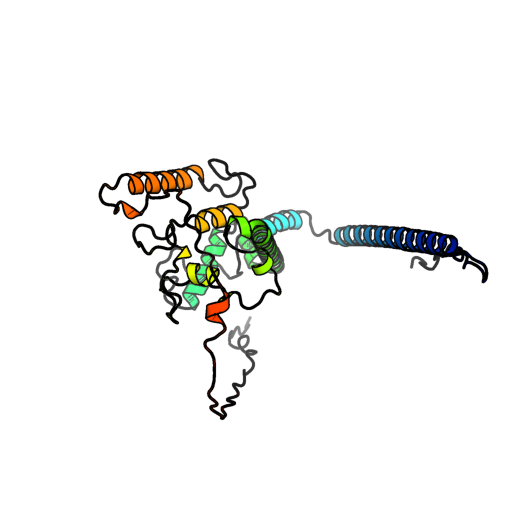 C 1
ATOM 2188 O O . GLU A 1 274 ? -31.041 8.350 27.830 1.00 39.59 274 GLU A O 1
ATOM 2193 N N . ARG A 1 275 ? -32.394 9.988 28.573 1.00 47.34 275 ARG A N 1
ATOM 2194 C CA . ARG A 1 275 ? -31.413 11.061 28.606 1.00 47.34 275 ARG A CA 1
ATOM 2195 C C . ARG A 1 275 ? -30.457 10.785 29.758 1.00 47.34 275 ARG A C 1
ATOM 2197 O O . ARG A 1 275 ? -30.790 11.125 30.883 1.00 47.34 275 ARG A O 1
ATOM 2204 N N . ASP A 1 276 ? -29.274 10.281 29.451 1.00 37.31 276 ASP A N 1
ATOM 2205 C CA . ASP A 1 276 ? -28.103 10.553 30.274 1.00 37.31 276 ASP A CA 1
ATOM 2206 C C . ASP A 1 276 ? -27.205 11.512 29.499 1.00 37.31 276 ASP A C 1
ATOM 2208 O O . ASP A 1 276 ? -26.503 11.171 28.543 1.00 37.31 276 ASP A O 1
ATOM 2212 N N . GLU A 1 277 ? -27.328 12.772 29.895 1.00 41.69 277 GLU A N 1
ATOM 2213 C CA . GLU A 1 277 ? -26.398 13.847 29.611 1.00 41.69 277 GLU A CA 1
ATOM 2214 C C . GLU A 1 277 ? -24.995 13.383 30.030 1.00 41.69 277 GLU A C 1
ATOM 2216 O O . GLU A 1 277 ? -24.677 13.261 31.211 1.00 41.69 277 GLU A O 1
ATOM 2221 N N . PHE A 1 278 ? -24.169 13.035 29.043 1.00 41.81 278 PHE A N 1
ATOM 2222 C CA . PHE A 1 278 ? -22.785 12.642 29.265 1.00 41.81 278 PHE A CA 1
ATOM 2223 C C . PHE A 1 278 ? -21.980 13.889 29.650 1.00 41.81 278 PHE A C 1
ATOM 2225 O O . PHE A 1 278 ? -21.457 14.604 28.791 1.00 41.81 278 PHE A O 1
ATOM 2232 N N . ASP A 1 279 ? -21.920 14.170 30.950 1.00 41.03 279 ASP A N 1
ATOM 2233 C CA . ASP A 1 279 ? -21.135 15.262 31.510 1.00 41.03 279 ASP A CA 1
ATOM 2234 C C . ASP A 1 279 ? -19.637 14.907 31.514 1.00 41.03 279 ASP A C 1
ATOM 2236 O O . ASP A 1 279 ? -19.098 14.266 32.420 1.00 41.03 279 ASP A O 1
ATOM 2240 N N . ALA A 1 280 ? -18.949 15.340 30.458 1.00 42.69 280 ALA A N 1
ATOM 2241 C CA . ALA A 1 280 ? -17.506 15.191 30.292 1.00 42.69 280 ALA A CA 1
ATOM 2242 C C . ALA A 1 280 ? -16.674 16.048 31.274 1.00 42.69 280 ALA A C 1
ATOM 2244 O O . ALA A 1 280 ? -15.444 15.955 31.260 1.00 42.69 280 ALA A O 1
ATOM 2245 N N . SER A 1 281 ? -17.294 16.871 32.131 1.00 41.78 281 SER A N 1
ATOM 2246 C CA . SER A 1 281 ? -16.568 17.725 33.080 1.00 41.78 281 SER A CA 1
ATOM 2247 C C . SER A 1 281 ? -16.033 16.972 34.310 1.00 41.78 281 SER A C 1
ATOM 2249 O O . SER A 1 281 ? -15.065 17.418 34.929 1.00 41.78 281 SER A O 1
ATOM 2251 N N . ALA A 1 282 ? -16.550 15.775 34.611 1.00 40.53 282 ALA A N 1
ATOM 2252 C CA . ALA A 1 282 ? -16.151 15.005 35.794 1.00 40.53 282 ALA A CA 1
ATOM 2253 C C . ALA A 1 282 ? -14.775 14.310 35.689 1.00 40.53 282 ALA A C 1
ATOM 2255 O O . ALA A 1 282 ? -14.212 13.914 36.708 1.00 40.53 282 ALA A O 1
ATOM 2256 N N . ILE A 1 283 ? -14.191 14.181 34.490 1.00 41.28 283 ILE A N 1
ATOM 2257 C CA . ILE A 1 283 ? -12.864 13.551 34.317 1.00 41.28 283 ILE A CA 1
ATOM 2258 C C . ILE A 1 283 ? -11.717 14.560 34.537 1.00 41.28 283 ILE A C 1
ATOM 2260 O O . ILE A 1 283 ? -10.590 14.161 34.819 1.00 41.28 283 ILE A O 1
ATOM 2264 N N . LEU A 1 284 ? -11.992 15.869 34.499 1.00 40.19 284 LEU A N 1
ATOM 2265 C CA . LEU A 1 284 ? -10.974 16.919 34.661 1.00 40.19 284 LEU A CA 1
ATOM 2266 C C . LEU A 1 284 ? -10.743 17.374 36.114 1.00 40.19 284 LEU A C 1
ATOM 2268 O O . LEU A 1 284 ? -9.784 18.095 36.365 1.00 40.19 284 LEU A O 1
ATOM 2272 N N . ALA A 1 285 ? -11.559 16.941 37.081 1.00 41.66 285 ALA A N 1
ATOM 2273 C CA . ALA A 1 285 ? -11.472 17.403 38.475 1.00 41.66 285 ALA A CA 1
ATOM 2274 C C . ALA A 1 285 ? -10.646 16.493 39.414 1.00 41.66 285 ALA A C 1
ATOM 2276 O O . ALA A 1 285 ? -10.669 16.674 40.627 1.00 41.66 285 ALA A O 1
ATOM 2277 N N . GLY A 1 286 ? -9.933 15.497 38.879 1.00 40.47 286 GLY A N 1
ATOM 2278 C CA . GLY A 1 286 ? -9.290 14.443 39.675 1.00 40.47 286 GLY A CA 1
ATOM 2279 C C . GLY A 1 286 ? -7.763 14.469 39.747 1.00 40.47 286 GLY A C 1
ATOM 2280 O O . GLY A 1 286 ? -7.180 13.439 40.075 1.00 40.47 286 GLY A O 1
ATOM 2281 N N . MET A 1 287 ? -7.097 15.575 39.410 1.00 39.91 287 MET A N 1
ATOM 2282 C CA . MET A 1 287 ? -5.633 15.661 39.476 1.00 39.91 287 MET A CA 1
ATOM 2283 C C . MET A 1 287 ? -5.201 16.875 40.290 1.00 39.91 287 MET A C 1
ATOM 2285 O O . MET A 1 287 ? -4.907 17.930 39.741 1.00 39.91 287 MET A O 1
ATOM 2289 N N . ASP A 1 288 ? -5.150 16.681 41.608 1.00 41.06 288 ASP A N 1
ATOM 2290 C CA . ASP A 1 288 ? -4.419 17.547 42.525 1.00 41.06 288 ASP A CA 1
ATOM 2291 C C . ASP A 1 288 ? -3.264 16.765 43.170 1.00 41.06 288 ASP A C 1
ATOM 2293 O O . ASP A 1 288 ? -3.456 15.696 43.752 1.00 41.06 288 ASP A O 1
ATOM 2297 N N . ALA A 1 289 ? -2.079 17.364 43.029 1.00 48.00 289 ALA A N 1
ATOM 2298 C CA . ALA A 1 289 ? -0.811 17.179 43.735 1.00 48.00 289 ALA A CA 1
ATOM 2299 C C . ALA A 1 289 ? -0.186 15.768 43.840 1.00 48.00 289 ALA A C 1
ATOM 2301 O O . ALA A 1 289 ? -0.616 14.920 44.624 1.00 48.00 289 ALA A O 1
ATOM 2302 N N . LYS A 1 290 ? 1.004 15.614 43.237 1.00 40.88 290 LYS A N 1
ATOM 2303 C CA . LYS A 1 290 ? 2.264 15.704 44.004 1.00 40.88 290 LYS A CA 1
ATOM 2304 C C . LYS A 1 290 ? 3.509 15.693 43.119 1.00 40.88 290 LYS A C 1
ATOM 2306 O O . LYS A 1 290 ? 3.648 14.867 42.222 1.00 40.88 290 LYS A O 1
ATOM 2311 N N . ASP A 1 291 ? 4.395 16.613 43.473 1.00 48.50 291 ASP A N 1
ATOM 2312 C CA . ASP A 1 291 ? 5.805 16.698 43.120 1.00 48.50 291 ASP A CA 1
ATOM 2313 C C . ASP A 1 291 ? 6.530 15.358 43.291 1.00 48.50 291 ASP A C 1
ATOM 2315 O O . ASP A 1 291 ? 6.401 14.724 44.341 1.00 48.50 291 ASP A O 1
ATOM 2319 N N . VAL A 1 292 ? 7.348 14.988 42.303 1.00 48.59 292 VAL A N 1
ATOM 2320 C CA . VAL A 1 292 ? 8.615 14.277 42.522 1.00 48.59 292 VAL A CA 1
ATOM 2321 C C . VAL A 1 292 ? 9.616 14.786 41.485 1.00 48.59 292 VAL A C 1
ATOM 2323 O O . VAL A 1 292 ? 9.441 14.599 40.281 1.00 48.59 292 VAL A O 1
ATOM 2326 N N . ASP A 1 293 ? 10.631 15.463 42.006 1.00 44.53 293 ASP A N 1
ATOM 2327 C CA . ASP A 1 293 ? 11.844 15.911 41.337 1.00 44.53 293 ASP A CA 1
ATOM 2328 C C . ASP A 1 293 ? 12.688 14.753 40.768 1.00 44.53 293 ASP A C 1
ATOM 2330 O O . ASP A 1 293 ? 12.676 13.652 41.316 1.00 44.53 293 ASP A O 1
ATOM 2334 N N . ASN A 1 294 ? 13.502 15.101 39.758 1.00 42.25 294 ASN A N 1
ATOM 2335 C CA . ASN A 1 294 ? 14.895 14.664 39.551 1.00 42.25 294 ASN A CA 1
ATOM 2336 C C . ASN A 1 294 ? 15.180 13.165 39.302 1.00 42.25 294 ASN A C 1
ATOM 2338 O O . ASN A 1 294 ? 14.969 12.310 40.153 1.00 42.25 294 ASN A O 1
ATOM 2342 N N . ASP A 1 295 ? 15.735 12.800 38.144 1.00 37.91 295 ASP A N 1
ATOM 2343 C CA . ASP A 1 295 ? 17.155 12.942 37.782 1.00 37.91 295 ASP A CA 1
ATOM 2344 C C . ASP A 1 295 ? 17.470 12.181 36.476 1.00 37.91 295 ASP A C 1
ATOM 2346 O O . ASP A 1 295 ? 16.792 11.223 36.106 1.00 37.91 295 ASP A O 1
ATOM 2350 N N . ASP A 1 296 ? 18.490 12.697 35.790 1.00 44.34 296 ASP A N 1
ATOM 2351 C CA . ASP A 1 296 ? 19.471 12.059 34.901 1.00 44.34 296 ASP A CA 1
ATOM 2352 C C . ASP A 1 296 ? 19.229 10.632 34.362 1.00 44.34 296 ASP A C 1
ATOM 2354 O O . ASP A 1 296 ? 19.152 9.660 35.102 1.00 44.34 296 ASP A O 1
ATOM 2358 N N . ASP A 1 297 ? 19.293 10.495 33.029 1.00 47.19 297 ASP A N 1
ATOM 2359 C CA . ASP A 1 297 ? 20.364 9.699 32.405 1.00 47.19 297 ASP A CA 1
ATOM 2360 C C . ASP A 1 297 ? 20.406 9.907 30.880 1.00 47.19 297 ASP A C 1
ATOM 2362 O O . ASP A 1 297 ? 19.665 9.332 30.078 1.00 47.19 297 ASP A O 1
ATOM 2366 N N . ASN A 1 298 ? 21.339 10.770 30.485 1.00 42.84 298 ASN A N 1
ATOM 2367 C CA . ASN A 1 298 ? 21.797 10.985 29.122 1.00 42.84 298 ASN A CA 1
ATOM 2368 C C . ASN A 1 298 ? 22.791 9.874 28.738 1.00 42.84 298 ASN A C 1
ATOM 2370 O O . ASN A 1 298 ? 23.980 9.980 29.031 1.00 42.84 298 ASN A O 1
ATOM 2374 N N . MET A 1 299 ? 22.324 8.826 28.056 1.00 42.97 299 MET A N 1
ATOM 2375 C CA . MET A 1 299 ? 23.196 7.841 27.405 1.00 42.97 299 MET A CA 1
ATOM 2376 C C . MET A 1 299 ? 23.156 8.031 25.891 1.00 42.97 299 MET A C 1
ATOM 2378 O O . MET A 1 299 ? 22.237 7.593 25.196 1.00 42.97 299 MET A O 1
ATOM 2382 N N . GLY A 1 300 ? 24.190 8.708 25.395 1.00 36.66 300 GLY A N 1
ATOM 2383 C CA . GLY A 1 300 ? 24.497 8.808 23.978 1.00 36.66 300 GLY A CA 1
ATOM 2384 C C . GLY A 1 300 ? 24.774 7.433 23.376 1.00 36.66 300 GLY A C 1
ATOM 2385 O O . GLY A 1 300 ? 25.572 6.655 23.896 1.00 36.66 300 GLY A O 1
ATOM 2386 N N . VAL A 1 301 ? 24.132 7.155 22.245 1.00 37.94 301 VAL A N 1
ATOM 2387 C CA . VAL A 1 301 ? 24.507 6.057 21.355 1.00 37.94 301 VAL A CA 1
ATOM 2388 C C . VAL A 1 301 ? 25.032 6.684 20.072 1.00 37.94 301 VAL A C 1
ATOM 2390 O O . VAL A 1 301 ? 24.275 7.226 19.267 1.00 37.94 301 VAL A O 1
ATOM 2393 N N . GLU A 1 302 ? 26.354 6.629 19.916 1.00 34.66 302 GLU A N 1
ATOM 2394 C CA . GLU A 1 302 ? 27.052 6.906 18.665 1.00 34.66 302 GLU A CA 1
ATOM 2395 C C . GLU A 1 302 ? 26.592 5.909 17.594 1.00 34.66 302 GLU A C 1
ATOM 2397 O O . GLU A 1 302 ? 26.792 4.697 17.704 1.00 34.66 302 GLU A O 1
ATOM 2402 N N . ILE A 1 303 ? 25.978 6.424 16.531 1.00 35.28 303 ILE A N 1
ATOM 2403 C CA . ILE A 1 303 ? 25.731 5.669 15.305 1.00 35.28 303 ILE A CA 1
ATOM 2404 C C . ILE A 1 303 ? 27.010 5.779 14.477 1.00 35.28 303 ILE A C 1
ATOM 2406 O O . ILE A 1 303 ? 27.276 6.815 13.872 1.00 35.28 303 ILE A O 1
ATOM 2410 N N . SER A 1 304 ? 27.821 4.723 14.488 1.00 38.59 304 SER A N 1
ATOM 2411 C CA . SER A 1 304 ? 28.983 4.604 13.608 1.00 38.59 304 SER A CA 1
ATOM 2412 C C . SER A 1 304 ? 28.552 4.256 12.179 1.00 38.59 304 SER A C 1
ATOM 2414 O O . SER A 1 304 ? 27.676 3.425 11.936 1.00 38.59 304 SER A O 1
ATOM 2416 N N . ASP A 1 305 ? 29.187 4.952 11.240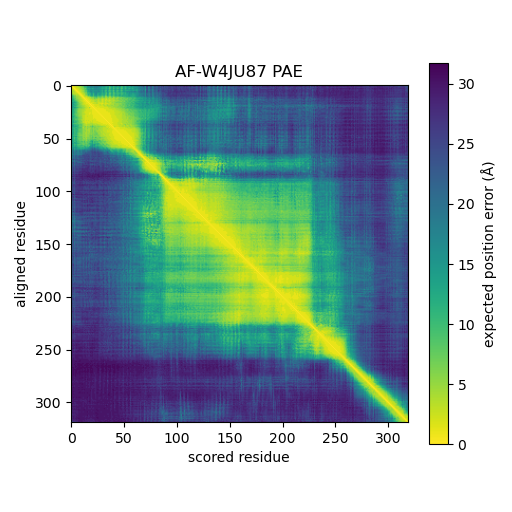 1.00 34.81 305 ASP A N 1
ATOM 2417 C CA . ASP A 1 305 ? 28.963 4.938 9.800 1.00 34.81 305 ASP A CA 1
ATOM 2418 C C . ASP A 1 305 ? 29.006 3.539 9.160 1.00 34.81 305 ASP A C 1
ATOM 2420 O O . ASP A 1 305 ? 30.029 2.853 9.129 1.00 34.81 305 ASP A O 1
ATOM 2424 N N . THR A 1 306 ? 27.901 3.143 8.524 1.00 34.84 306 THR A N 1
ATOM 2425 C CA . THR A 1 306 ? 27.821 1.964 7.650 1.00 34.84 306 THR A CA 1
ATOM 2426 C C . THR A 1 306 ? 28.237 2.302 6.216 1.00 34.84 306 THR A C 1
ATOM 2428 O O . THR A 1 306 ? 27.419 2.284 5.293 1.00 34.84 306 THR A O 1
ATOM 2431 N N . THR A 1 307 ? 29.517 2.593 6.000 1.00 40.72 307 THR A N 1
ATOM 2432 C CA . THR A 1 307 ? 30.103 2.785 4.660 1.00 40.72 307 THR A CA 1
ATOM 2433 C C . THR A 1 307 ? 31.339 1.908 4.465 1.00 40.72 307 THR A C 1
ATOM 2435 O O . THR A 1 307 ? 32.428 2.412 4.235 1.00 40.72 307 THR A O 1
ATOM 2438 N N . ASN A 1 308 ? 31.201 0.573 4.540 1.00 42.41 308 ASN A N 1
ATOM 2439 C CA . ASN A 1 308 ? 32.286 -0.331 4.105 1.00 42.41 308 ASN A CA 1
ATOM 2440 C C . ASN A 1 308 ? 31.881 -1.799 3.829 1.00 42.41 308 ASN A C 1
ATOM 2442 O O . ASN A 1 308 ? 32.534 -2.733 4.282 1.00 42.41 308 ASN A O 1
ATOM 2446 N N . ILE A 1 309 ? 30.815 -2.042 3.052 1.00 39.53 309 ILE A N 1
ATOM 2447 C CA . ILE A 1 309 ? 30.411 -3.419 2.662 1.00 39.53 309 ILE A CA 1
ATOM 2448 C C . ILE A 1 309 ? 30.773 -3.762 1.198 1.00 39.53 309 ILE A C 1
ATOM 2450 O O . ILE A 1 309 ? 30.675 -4.912 0.782 1.00 39.53 309 ILE A O 1
ATOM 2454 N N . LEU A 1 310 ? 31.282 -2.814 0.402 1.00 36.16 310 LEU A N 1
ATOM 2455 C CA . LEU A 1 310 ? 31.628 -3.069 -1.010 1.00 36.16 310 LEU A CA 1
ATOM 2456 C C . LEU A 1 310 ? 33.049 -3.617 -1.244 1.00 36.16 310 LEU A C 1
ATOM 2458 O O . LEU A 1 310 ? 33.383 -3.943 -2.379 1.00 36.16 310 LEU A O 1
ATOM 2462 N N . SER A 1 311 ? 33.851 -3.795 -0.192 1.00 38.56 311 SER A N 1
ATOM 2463 C CA . SER A 1 311 ? 35.255 -4.228 -0.301 1.00 38.56 311 SER A CA 1
ATOM 2464 C C . SER A 1 311 ? 35.481 -5.732 -0.076 1.00 38.56 311 SER A C 1
ATOM 2466 O O . SER A 1 311 ? 36.615 -6.183 -0.187 1.00 38.56 311 SER A O 1
ATOM 2468 N N . SER A 1 312 ? 34.446 -6.532 0.233 1.00 37.16 312 SER A N 1
ATOM 2469 C CA . SER A 1 312 ? 34.606 -7.980 0.504 1.00 37.16 312 SER A CA 1
ATOM 2470 C C . SER A 1 312 ? 34.251 -8.908 -0.666 1.00 37.16 312 SER A C 1
ATOM 2472 O O . SER A 1 312 ? 34.370 -10.127 -0.547 1.00 37.16 312 SER A O 1
ATOM 2474 N N . LEU A 1 313 ? 33.859 -8.362 -1.821 1.00 39.31 313 LEU A N 1
ATOM 2475 C CA . LEU A 1 313 ? 33.658 -9.139 -3.045 1.00 39.31 313 LEU A CA 1
ATOM 2476 C C . LEU A 1 313 ? 34.970 -9.194 -3.831 1.00 39.31 313 LEU A C 1
ATOM 2478 O O . LEU A 1 313 ? 35.130 -8.489 -4.824 1.00 39.31 313 LEU A O 1
ATOM 2482 N N . GLY A 1 314 ? 35.904 -10.018 -3.348 1.00 39.16 314 GLY A N 1
ATOM 2483 C CA . GLY A 1 314 ? 37.166 -10.346 -4.014 1.00 39.16 314 GLY A CA 1
ATOM 2484 C C . GLY A 1 314 ? 36.946 -10.963 -5.395 1.00 39.16 314 GLY A C 1
ATOM 2485 O O . GLY A 1 314 ? 36.965 -12.179 -5.561 1.00 39.16 314 GLY A O 1
ATOM 2486 N N . LEU A 1 315 ? 36.718 -10.106 -6.386 1.00 38.25 315 LEU A N 1
ATOM 2487 C CA . LEU A 1 315 ? 36.812 -10.422 -7.802 1.00 38.25 315 LEU A CA 1
ATOM 2488 C C . LEU A 1 315 ? 38.136 -9.856 -8.305 1.00 38.25 315 LEU A C 1
ATOM 2490 O O . LEU A 1 315 ? 38.199 -8.773 -8.887 1.00 38.25 315 LEU A O 1
ATOM 2494 N N . ASP A 1 316 ? 39.193 -10.621 -8.047 1.00 44.00 316 ASP A N 1
ATOM 2495 C CA . ASP A 1 316 ? 40.460 -10.493 -8.748 1.00 44.00 316 ASP A CA 1
ATOM 2496 C C . ASP A 1 316 ? 40.220 -10.848 -10.220 1.00 44.00 316 ASP A C 1
ATOM 2498 O O . ASP A 1 316 ? 40.073 -12.013 -10.593 1.00 44.00 316 ASP A O 1
ATOM 2502 N N . ASN A 1 317 ? 40.161 -9.831 -11.078 1.00 37.06 317 ASN A N 1
ATOM 2503 C CA . ASN A 1 317 ? 40.210 -10.030 -12.520 1.00 37.06 317 ASN A CA 1
ATOM 2504 C C . ASN A 1 317 ? 41.655 -10.340 -12.922 1.00 37.06 317 ASN A C 1
ATOM 2506 O O . ASN A 1 317 ? 42.455 -9.439 -13.161 1.00 37.06 317 ASN A O 1
ATOM 2510 N N . SER A 1 318 ? 41.966 -11.631 -13.010 1.00 43.59 318 SER A N 1
ATOM 2511 C CA . SER A 1 318 ? 43.110 -12.156 -13.758 1.00 43.59 318 SER A CA 1
ATOM 2512 C C . SER A 1 318 ? 42.605 -12.949 -14.961 1.00 43.59 318 SER A C 1
ATOM 2514 O O . SER A 1 318 ? 42.472 -14.164 -14.865 1.00 43.59 318 SER A O 1
ATOM 2516 N N . THR A 1 319 ? 42.251 -12.265 -16.053 1.00 44.97 319 THR A N 1
ATOM 2517 C CA . THR A 1 319 ? 42.536 -12.574 -17.480 1.00 44.97 319 THR A CA 1
ATOM 2518 C C . THR A 1 319 ? 41.727 -11.671 -18.402 1.00 44.97 319 THR A C 1
ATOM 2520 O O . THR A 1 319 ? 40.528 -11.446 -18.126 1.00 44.97 319 THR A O 1
#

Organism: Heterobasidion irregulare (strain TC 32-1) (NCBI:txid747525)

pLDDT: mean 72.78, std 18.82, range [34.66, 95.69]

Sequence (319 aa):
MTDLSHSDDKDIQAIPVPGKNATLEDYQEALKIAQLQVVGKHQTALQKICTLVGTLQSNQQSHRKGPKTVKKHDEEISMLGHKCSVMVPHPVIEANSPNRYLSEMSTKQGVVADLHDLVPPKLHKMMQKYSPFAQKFRAALSGSCSSIIHHLRGSITKIFPSSKADYFQIDFKGYEDLPEFQAYLKFDATKSSYPTFAPILYPNLKKNDKKLFQSMILVHARFIVSPNIRFEQQGAHSRINYQKDFNRYKEILIKGAQRPNLPSNLMHNDNNEERDEFDASAILAGMDAKDVDNDDDNMGVEISDTTNILSSLGLDNST

Radius of gyration: 31.58 Å; Cα contacts (8 Å, |Δi|>4): 210; chains: 1; bounding box: 79×89×76 Å

Foldseek 3Di:
DPDPPPPPPVDPPPQDDDDPPDDPVRVVVSVVVVVCVVVVVVVVVVVVVVVVVVVVVVVVVVVPPDPPVVVVVLVVLLVLLLPAADQDPQAPDALPDPCCPVDPVSVNSNSNNVSCVSRPVVCVVCSHPPPCSNVSSPVSNVVNVVVLLVLCLVCVCVLVVPDDSVCSDPPHPDVVVDVSVCLQFDVDSVDPDTDPAGLQQADPSDDDPVGGNLHVSNVSSVVSSDPAPDQDCAGPPVRRRSVVVVVVSVVVVVVVVPPPPDPPVPPPPDDDDDDDPPPPPVVPPPDDDDDDDDDDDDDDDDDDDPDDPPPPPPPPDDD

Secondary structure (DSSP, 8-state):
------------PPP-PPPTT--HHHHHHHHHHHH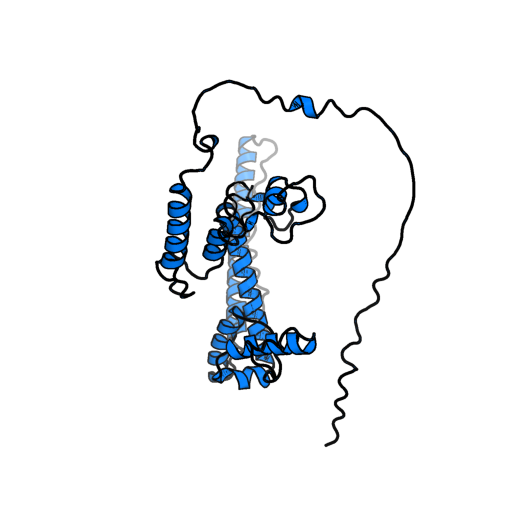HHHHHHHHHHHHHHHHHHHHHHHHHHHT----HHHHHHHHHHHHHHTT-----SS-SS-TT-GGGGSSHHHHHHHHHHHHHHHS-HHHHHHHHH-HHHHHHHHHHHHHHHHHHHHHHHHTHHHHSTTS-GGGGSTT---GGG-HHHHHHH-S-TT-SSPPSS-GGGSGGG---GGGTT--HHHHHHHHHTSS-SS--SS-TTT---HHHHHHHHHHHHHHHHT-TTS-GGGS------------GGGGSS-----------------------STT--------

=== Feature glossary ===
Annotated list of the representations used here:

Nearest PDB structures. The Foldseek neighbor list gives the closest experimentally determined structures in the PDB, ranked by structural alignment. TM-score near 1 means near-identical fold; near 0.3 means only rough topology match. This is how one finds what a novel AlphaFold prediction most resembles in the solved-structure universe.

Foldseek 3Di. Foldseek's 3Di representation compresses backbone geometry into a per-residue letter drawn from a learned twenty-state alphabet. It captures the tertiary interaction pattern around each residue — which residues are packed against it in space, regardless of where they are in sequence.

Radius of gyration, Cα contacts, bounding box. Radius of gyration (Rg) is the root-mean-square distance of Cα atoms from their centroid — a single number for overall size and compactness. A globular domain of N residues has Rg ≈ 2.2·N^0.38 Å; an extended or disordered chain has a much larger Rg. The Cα contact count is the number of residue pairs whose Cα atoms are within 8 Å and are more than four positions apart in sequence — a 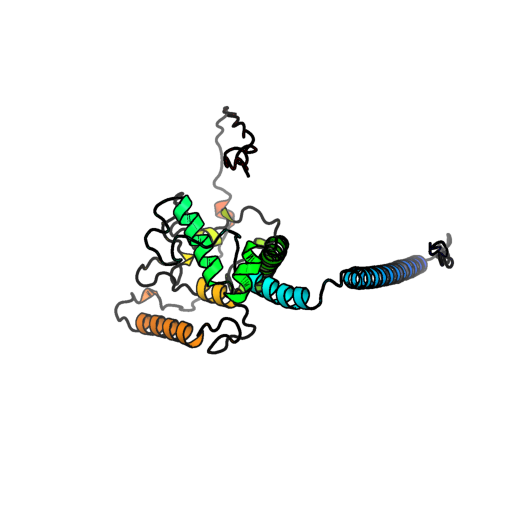standard proxy for tertiary packing density. The bounding box is the smallest axis-aligned box enclosing all Cα atoms.

InterPro / GO / CATH / organism. The annotation block draws on four external resources. InterPro: which protein families and domains the sequence belongs to. GO: standardized terms for what the protein does, what process it participates in, and where in the cell it acts. CATH: which structural fold it has in the CATH hierarchy. Organism: the species of origin.

mmCIF coordinates. The mmCIF block holds the 3D Cartesian coordinates of each backbone atom (N, Cα, C, O) in ångströms. mmCIF is the PDB's canonical archive format — a tagged-loop text representation of the atomic model.

pLDDT. pLDDT is the predicted lDDT-Cα score: AlphaFold's confidence that the local environment of each residue (all inter-atomic distances within 15 Å) is correctly placed. It is a per-residue number between 0 and 100, with higher meaning more reliable.

Backbone torsions (φ/ψ). φ (phi) and ψ (psi) are the two rotatable backbone dihedrals per residue: φ is the C(i-1)–N–Cα–C torsion, ψ is the N–Cα–C–N(i+1) torsion, both in degrees on (−180°, 180°]. α-helical residues cluster near (−60°, −45°); β-strand residues near (−120°, +130°). A Ramachandran plot is simply a scatter of (φ, ψ) for every residue.

B-factor. For experimental (PDB) structures, the B-factor (temperature factor) quantifies the positional spread of each atom in the crystal — a combination of thermal vibration and static disorder — in units of Å². High B-factors mark flexible loops or poorly resolved regions; low B-factors mark the rigid, well-ordered core.

Secondary structure (3-state, P-SEA). SS3 is a coarse helix/strand/coil call (letters a/b/c) made by the P-SEA algorithm from inter-Cα distances and dihedrals. It is less detailed than DSSP but needs only Cα positions.

Predicted aligned error. Predicted aligned error is AlphaFold's pairwise confidence. Unlike pLDDT (per-residue), PAE is per-residue-pair and captures whether two parts of the structure are correctly placed relative to each other. Units are ångströms of expected positional error.

Solvent-accessible surface area. Solvent-accessible surface area (SASA) is the area in Å² traced out by the centre of a 1.4 Å probe sphere (a water molecule) rolled over the protein's van der Waals surface (Shrake–Rupley / Lee–Richards construction). Buried residues have near-zero SASA; fully exposed residues can exceed 200 Å². The total SASA scales roughly with the number of surface residues.

Secondary structure (8-state, DSSP). The SS8 string is DSSP's per-residue secondary-structure call. α-helix (H) means an i→i+4 H-bond ladder; β-strand (E) means the residue participates in a β-sheet; 3₁₀ (G) and π (I) are tighter and wider helices; T/S are turns/bends; '-' is loop.

Rendered structure images. Structure images are PyMOL renders from six orthogonal camera directions. Cartoon representation draws helices as coils and strands as arrows; sticks shows the backbone as bonds; surface shows the solvent-excluded envelope. Rainbow coloring maps sequence position to hue (blue→red, N→C); chain coloring assigns a distinct color per polypeptide.

Sequence. The amino-acid sequence is the protein's primary structure: the linear order of residues from the N-terminus to the C-terminus, written in one-letter code. Everything else here — the 3D coordinates, the secondary structure, the domain annotations — is ultimately a consequence of this string.

Contact-map, Ramachandran, and PAE plots. Three diagnostic plots accompany the record. The Cα contact map visualizes the tertiary structure as a 2D adjacency matrix (8 Å cutoff, sequence-local contacts suppressed). The Ramachandran plot shows the distribution of backbone (φ, ψ) torsions, with points in the α and β basins reflecting secondary structure content. The PAE plot shows AlphaFold's inter-residue confidence as a color matrix.